Protein AF-A0A969T6F3-F1 (afdb_monomer_lite)

Foldseek 3Di:
DDDDDDPDDDDDDPPDPPVVVVCVVCVVVVVVVVVVVVVVVVVVVVVCVCPDPVNVVVVVVVVVVVVVVVVVVVVVVVVVVVVVVVVVVVVVVVVVVVVVVVVVCVVCVVVVVVVVVVVVVVVVVVVPDPVVVVVVVVVVVVVVVVVVVVCLVVLHDDNNCVVPPPVVVVVVVVVVVVVVVVVVCCVVPVVVPDDDPPPDDDDPDPPDDPPPVVVVVVVVVVVVVVVVVVVVVVVVVVVPPD

Sequence (242 aa):
MDFHESGDTLYSAVEGTLVEQVNMEIAPLKRKAESLISSLDSAIVVVRSIFNEKTQENLRKTFASLYVTVANLKHATFSLDTMLTSEKKKLARIFSNVESITANLKDNNDKIATVLTNFASISDSIAKADIASTLRKADTALLQFNKILTSINEGEGTVAQLLNNDTLYQNLENASYHLARLMRDMHENPKRYVHFSVLDVGKTIYVADPEDKRVKRIKKKKEKLDAKDKEKTEEDKSDNGG

Secondary structure (DSSP, 8-state):
-PPPPTT-------PPPHHHHHHHHHHHHHHHHHHHHHHHHHHHHHHHHHHSHHHHHHHHHHHHHHHHHHHHHHHHHHHHHHHHHHHHHHHHHHHHHHHHHHHHHHHHHHHHHHHHHHHHHHHHHHHH--HHHHHHHHHHHHHHHHHHHHHHHTT-HHHHHHHH-HHHHHHHHHHHHHHHHHHHHHHH-HHHH----------------SHHHHHHHHHHHHHHHHHHHHHHHHHHHHSS--

Structure (mmCIF, N/CA/C/O backbone):
data_AF-A0A969T6F3-F1
#
_entry.id   AF-A0A969T6F3-F1
#
loop_
_atom_site.group_PDB
_atom_site.id
_atom_site.type_symbol
_atom_site.label_atom_id
_atom_site.label_alt_id
_atom_site.label_comp_id
_atom_site.label_asym_id
_atom_site.label_entity_id
_atom_site.label_seq_id
_atom_site.pdbx_PDB_ins_code
_atom_site.Cartn_x
_atom_site.Cartn_y
_atom_site.Cartn_z
_atom_site.occupancy
_atom_site.B_iso_or_equiv
_atom_site.auth_seq_id
_atom_site.auth_comp_id
_atom_site.auth_asym_id
_atom_site.auth_atom_id
_atom_site.pdbx_PDB_model_num
ATOM 1 N N . MET A 1 1 ? 12.889 -11.152 -114.930 1.00 45.56 1 MET A N 1
ATOM 2 C CA . MET A 1 1 ? 14.294 -10.941 -115.324 1.00 45.56 1 MET A CA 1
ATOM 3 C C . MET A 1 1 ? 14.211 -10.241 -116.652 1.00 45.56 1 MET A C 1
ATOM 5 O O . MET A 1 1 ? 13.955 -10.900 -117.651 1.00 45.56 1 MET A O 1
ATOM 9 N N . ASP A 1 2 ? 14.269 -8.917 -116.606 1.00 51.03 2 ASP A N 1
ATOM 10 C CA . ASP A 1 2 ? 14.152 -8.084 -117.796 1.00 51.03 2 ASP A CA 1
ATOM 11 C C . ASP A 1 2 ? 15.529 -8.025 -118.451 1.00 51.03 2 ASP A C 1
ATOM 13 O O . ASP A 1 2 ? 16.516 -7.659 -117.813 1.00 51.03 2 ASP A O 1
ATOM 17 N N . PHE A 1 3 ? 15.610 -8.495 -119.693 1.00 62.94 3 PHE A N 1
ATOM 18 C CA . PHE A 1 3 ? 16.813 -8.388 -120.505 1.00 62.94 3 PHE A CA 1
ATOM 19 C C . PHE A 1 3 ? 16.778 -7.034 -121.217 1.00 62.94 3 PHE A C 1
ATOM 21 O O . PHE A 1 3 ? 15.777 -6.697 -121.842 1.00 62.94 3 PHE A O 1
ATOM 28 N N . HIS A 1 4 ? 17.857 -6.267 -121.089 1.00 66.50 4 HIS A N 1
ATOM 29 C CA . HIS A 1 4 ? 17.990 -4.936 -121.681 1.00 66.50 4 HIS A CA 1
ATOM 30 C C . HIS A 1 4 ? 18.066 -4.997 -123.215 1.00 66.50 4 HIS A C 1
ATOM 32 O O . HIS A 1 4 ? 18.768 -5.851 -123.765 1.00 66.50 4 HIS A O 1
ATOM 38 N N . GLU A 1 5 ? 17.372 -4.086 -123.903 1.00 68.44 5 GLU A N 1
ATOM 39 C CA . GLU A 1 5 ? 17.409 -3.964 -125.367 1.00 68.44 5 GLU A CA 1
ATOM 40 C C . GLU A 1 5 ? 18.484 -2.968 -125.841 1.00 68.44 5 GLU A C 1
ATOM 42 O O . GLU A 1 5 ? 18.998 -2.136 -125.090 1.00 68.44 5 GLU A O 1
ATOM 47 N N . SER A 1 6 ? 18.872 -3.077 -127.116 1.00 58.25 6 SER A N 1
ATOM 48 C CA . SER A 1 6 ? 19.943 -2.267 -127.707 1.00 58.25 6 SER A CA 1
ATOM 49 C C . SER A 1 6 ? 19.547 -0.784 -127.748 1.00 58.25 6 SER A C 1
ATOM 51 O O . SER A 1 6 ? 18.688 -0.386 -128.530 1.00 58.25 6 SER A O 1
ATOM 53 N N . GLY A 1 7 ? 20.170 0.024 -126.886 1.00 71.38 7 GLY A N 1
ATOM 54 C CA . GLY A 1 7 ? 19.837 1.439 -126.670 1.00 71.38 7 GLY A CA 1
ATOM 55 C C . GLY A 1 7 ? 19.580 1.792 -125.201 1.00 71.38 7 GLY A C 1
ATOM 56 O O . GLY A 1 7 ? 19.591 2.974 -124.855 1.00 71.38 7 GLY A O 1
ATOM 57 N N . ASP A 1 8 ? 19.416 0.790 -124.332 1.00 76.12 8 ASP A N 1
ATOM 58 C CA . ASP A 1 8 ? 19.250 1.002 -122.895 1.00 76.12 8 ASP A CA 1
ATOM 59 C C . ASP A 1 8 ? 20.502 1.623 -122.261 1.00 76.12 8 ASP A C 1
ATOM 61 O O . ASP A 1 8 ? 21.635 1.167 -122.438 1.00 76.12 8 ASP A O 1
ATOM 65 N N . THR A 1 9 ? 20.288 2.677 -121.472 1.00 70.81 9 THR A N 1
ATOM 66 C CA . THR A 1 9 ? 21.348 3.303 -120.677 1.00 70.81 9 THR A CA 1
ATOM 67 C C . THR A 1 9 ? 21.528 2.516 -119.384 1.00 70.81 9 THR A C 1
ATOM 69 O O . THR A 1 9 ? 20.703 2.592 -118.475 1.00 70.81 9 THR A O 1
ATOM 72 N N . LEU A 1 10 ? 22.623 1.763 -119.291 1.00 65.75 10 LEU A N 1
ATOM 73 C CA . LEU A 1 10 ? 23.017 1.089 -118.058 1.00 65.75 10 LEU A CA 1
ATOM 74 C C . LEU A 1 10 ? 23.495 2.133 -117.038 1.00 65.75 10 LEU A C 1
ATOM 76 O O . LEU A 1 10 ? 24.520 2.786 -117.240 1.00 65.75 10 LEU A O 1
ATOM 80 N N . TYR A 1 11 ? 22.766 2.282 -115.930 1.00 56.31 11 TYR A N 1
ATOM 81 C CA . TYR A 1 11 ? 23.242 3.056 -114.785 1.00 56.31 11 TYR A CA 1
ATOM 82 C C . TYR A 1 11 ? 24.444 2.329 -114.174 1.00 56.31 11 TYR A C 1
ATOM 84 O O . TYR A 1 11 ? 24.295 1.237 -113.625 1.00 56.31 11 TYR A O 1
ATOM 92 N N . SER A 1 12 ? 25.644 2.908 -114.280 1.00 56.56 12 SER A N 1
ATOM 93 C CA . SER A 1 12 ? 26.810 2.331 -113.617 1.00 56.56 12 SER A CA 1
ATOM 94 C C . SER A 1 12 ? 26.652 2.478 -112.103 1.00 56.56 12 SER A C 1
ATOM 96 O O . SER A 1 12 ? 26.570 3.580 -111.560 1.00 56.56 12 SER A O 1
ATOM 98 N N . ALA A 1 13 ? 26.597 1.350 -111.399 1.00 62.00 13 ALA A N 1
ATOM 99 C CA . ALA A 1 13 ? 26.921 1.330 -109.985 1.00 62.00 13 ALA A CA 1
ATOM 100 C C . ALA A 1 13 ? 28.449 1.277 -109.900 1.00 62.00 13 ALA A C 1
ATOM 102 O O . ALA A 1 13 ? 29.061 0.282 -110.288 1.00 62.00 13 ALA A O 1
ATOM 103 N N . VAL A 1 14 ? 29.074 2.369 -109.462 1.00 60.34 14 VAL A N 1
ATOM 104 C CA . VAL A 1 14 ? 30.502 2.355 -109.136 1.00 60.34 14 VAL A CA 1
ATOM 105 C C . VAL A 1 14 ? 30.645 1.511 -107.874 1.00 60.34 14 VAL A C 1
ATOM 107 O O . VAL A 1 14 ? 30.298 1.954 -106.781 1.00 60.34 14 VAL A O 1
ATOM 110 N N . GLU A 1 15 ? 31.094 0.269 -108.030 1.00 61.03 15 GLU A N 1
ATOM 111 C CA . GLU A 1 15 ? 31.536 -0.542 -106.902 1.00 61.03 15 GLU A CA 1
ATOM 112 C C . GLU A 1 15 ? 32.712 0.200 -106.256 1.00 61.03 15 GLU A C 1
ATOM 114 O O . GLU A 1 15 ? 33.709 0.499 -106.920 1.00 61.03 15 GLU A O 1
ATOM 119 N N . GLY A 1 16 ? 32.540 0.616 -104.996 1.00 63.00 16 GLY A N 1
ATOM 120 C CA . GLY A 1 16 ? 33.552 1.392 -104.282 1.00 63.00 16 GLY A CA 1
ATOM 121 C C . GLY A 1 16 ? 34.902 0.684 -104.359 1.00 63.00 16 GLY A C 1
ATOM 122 O O . GLY A 1 16 ? 34.974 -0.538 -104.234 1.00 63.00 16 GLY A O 1
ATOM 123 N N . THR A 1 17 ? 35.974 1.442 -104.597 1.00 75.56 17 THR A N 1
ATOM 124 C CA . THR A 1 17 ? 37.321 0.863 -104.721 1.00 75.56 17 THR A CA 1
ATOM 125 C C . THR A 1 17 ? 37.663 0.015 -103.486 1.00 75.56 17 THR A C 1
ATOM 127 O O . THR A 1 17 ? 37.171 0.292 -102.393 1.00 75.56 17 THR A O 1
ATOM 130 N N . LEU A 1 18 ? 38.541 -0.990 -103.613 1.00 75.12 18 LEU A N 1
ATOM 131 C CA . LEU A 1 18 ? 38.966 -1.834 -102.478 1.00 75.12 18 LEU A CA 1
ATOM 132 C C . LEU A 1 18 ? 39.423 -0.992 -101.265 1.00 75.12 18 LEU A C 1
ATOM 134 O O . LEU A 1 18 ? 39.188 -1.352 -100.117 1.00 75.12 18 LEU A O 1
ATOM 138 N N . VAL A 1 19 ? 40.021 0.176 -101.525 1.00 77.62 19 VAL A N 1
ATOM 139 C CA . VAL A 1 19 ? 40.430 1.159 -100.510 1.00 77.62 19 VAL A CA 1
ATOM 140 C C . VAL A 1 19 ? 39.232 1.766 -99.772 1.00 77.62 19 VAL A C 1
ATOM 142 O O . VAL A 1 19 ? 39.297 1.977 -98.564 1.00 77.62 19 VAL A O 1
ATOM 145 N N . GLU A 1 20 ? 38.130 2.033 -100.466 1.00 77.75 20 GLU A N 1
ATOM 146 C CA . GLU A 1 20 ? 36.909 2.598 -99.892 1.00 77.75 20 GLU A CA 1
ATOM 147 C C . GLU A 1 20 ? 36.147 1.575 -99.045 1.00 77.75 20 GLU A C 1
ATOM 149 O O . GLU A 1 20 ? 35.719 1.905 -97.939 1.00 77.75 20 GLU A O 1
ATOM 154 N N . GLN A 1 21 ? 36.077 0.316 -99.489 1.00 76.06 21 GLN A N 1
ATOM 155 C CA . GLN A 1 21 ? 35.536 -0.789 -98.686 1.00 76.06 21 GLN A CA 1
ATOM 156 C C . GLN A 1 21 ? 36.365 -1.024 -97.417 1.00 76.06 21 GLN A C 1
ATOM 158 O O . GLN A 1 21 ? 35.816 -1.054 -96.316 1.00 76.06 21 GLN A O 1
ATOM 163 N N . VAL A 1 22 ? 37.694 -1.076 -97.543 1.00 79.50 22 VAL A N 1
ATOM 164 C CA . VAL A 1 22 ? 38.607 -1.192 -96.396 1.00 79.50 22 VAL A CA 1
ATOM 165 C C . VAL A 1 22 ? 38.456 -0.001 -95.445 1.00 79.50 22 VAL A C 1
ATOM 167 O O . VAL A 1 22 ? 38.423 -0.178 -94.230 1.00 79.50 22 VAL A O 1
ATOM 170 N N . ASN A 1 23 ? 38.298 1.222 -95.955 1.00 81.44 23 ASN A N 1
ATOM 171 C CA . ASN A 1 23 ? 38.070 2.394 -95.112 1.00 81.44 23 ASN A CA 1
ATOM 172 C C . ASN A 1 23 ? 36.701 2.349 -94.404 1.00 81.44 23 ASN A C 1
ATOM 174 O O . ASN A 1 23 ? 36.614 2.732 -93.238 1.00 81.44 23 ASN A O 1
ATOM 178 N N . MET A 1 24 ? 35.648 1.843 -95.057 1.00 82.88 24 MET A N 1
ATOM 179 C CA . MET A 1 24 ? 34.336 1.626 -94.432 1.00 82.88 24 MET A CA 1
ATOM 180 C C . MET A 1 24 ? 3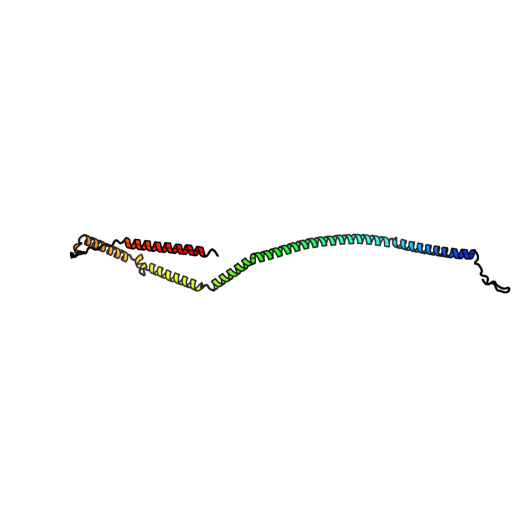4.380 0.573 -93.318 1.00 82.88 24 MET A C 1
ATOM 182 O O . MET A 1 24 ? 33.687 0.737 -92.315 1.00 82.88 24 MET A O 1
ATOM 186 N N . GLU A 1 25 ? 35.219 -0.458 -93.441 1.00 82.19 25 GLU A N 1
ATOM 187 C CA . GLU A 1 25 ? 35.419 -1.478 -92.402 1.00 82.19 25 GLU A CA 1
ATOM 188 C C . GLU A 1 25 ? 36.361 -1.024 -91.272 1.00 82.19 25 GLU A C 1
ATOM 190 O O . GLU A 1 25 ? 36.161 -1.381 -90.109 1.00 82.19 25 GLU A O 1
ATOM 195 N N . ILE A 1 26 ? 37.357 -0.182 -91.568 1.00 86.50 26 ILE A N 1
ATOM 196 C CA . ILE A 1 26 ? 38.313 0.339 -90.576 1.00 86.50 26 ILE A CA 1
ATOM 197 C C . ILE A 1 26 ? 37.746 1.537 -89.802 1.00 86.50 26 ILE A C 1
ATOM 199 O O . ILE A 1 26 ? 38.019 1.688 -88.608 1.00 86.50 26 ILE A O 1
ATOM 203 N N . ALA A 1 27 ? 36.924 2.382 -90.427 1.00 87.50 27 ALA A N 1
ATOM 204 C CA . ALA A 1 27 ? 36.273 3.518 -89.774 1.00 87.50 27 ALA A CA 1
ATOM 205 C C . ALA A 1 27 ? 35.553 3.159 -88.453 1.00 87.50 27 ALA A C 1
ATOM 207 O O . ALA A 1 27 ? 35.762 3.870 -87.462 1.00 87.50 27 ALA A O 1
ATOM 208 N N . PRO A 1 28 ? 34.746 2.080 -88.356 1.00 90.56 28 PRO A N 1
ATOM 209 C CA . PRO A 1 28 ? 34.132 1.688 -87.091 1.00 90.56 28 PRO A CA 1
ATOM 210 C C . PRO A 1 28 ? 35.157 1.215 -86.050 1.00 90.56 28 PRO A C 1
ATOM 212 O O . PRO A 1 28 ? 34.950 1.460 -84.861 1.00 90.56 28 PRO A O 1
ATOM 215 N N . LEU A 1 29 ? 36.273 0.599 -86.455 1.00 88.88 29 LEU A N 1
ATOM 216 C CA . LEU A 1 29 ? 37.356 0.218 -85.538 1.00 88.88 29 LEU A CA 1
ATOM 217 C C . LEU A 1 29 ? 38.072 1.448 -84.973 1.00 88.88 29 LEU A C 1
ATOM 219 O O . LEU A 1 29 ? 38.302 1.516 -83.767 1.00 88.88 29 LEU A O 1
ATOM 223 N N . LYS A 1 30 ? 38.343 2.455 -85.811 1.00 89.12 30 LYS A N 1
ATOM 224 C CA . LYS A 1 30 ? 38.917 3.738 -85.382 1.00 89.12 30 LYS A CA 1
ATOM 225 C C . LYS A 1 30 ? 38.019 4.439 -84.362 1.00 89.12 30 LYS A C 1
ATOM 227 O O . LYS A 1 30 ? 38.491 4.811 -83.293 1.00 89.12 30 LYS A O 1
ATOM 232 N N . ARG A 1 31 ? 36.715 4.538 -84.642 1.00 92.25 31 ARG A N 1
ATOM 233 C CA . ARG A 1 31 ? 35.740 5.130 -83.706 1.00 92.25 31 ARG A CA 1
ATOM 234 C C . ARG A 1 31 ? 35.669 4.364 -82.384 1.00 92.25 31 ARG A C 1
ATOM 236 O O . ARG A 1 31 ? 35.610 4.976 -81.322 1.00 92.25 31 ARG A O 1
ATOM 243 N N . LYS A 1 32 ? 35.700 3.026 -82.430 1.00 91.38 32 LYS A N 1
ATOM 244 C CA . LYS A 1 32 ? 35.763 2.185 -81.223 1.00 91.38 32 LYS A CA 1
ATOM 245 C C . LYS A 1 32 ? 37.046 2.446 -80.430 1.00 91.38 32 LYS A C 1
ATOM 247 O O . LYS A 1 32 ? 36.966 2.584 -79.217 1.00 91.38 32 LYS A O 1
ATOM 252 N N . ALA A 1 33 ? 38.197 2.568 -81.088 1.00 91.81 33 ALA A N 1
ATOM 253 C CA . ALA A 1 33 ? 39.465 2.874 -80.427 1.00 91.81 33 ALA A CA 1
ATOM 254 C C . ALA A 1 33 ? 39.463 4.267 -79.768 1.00 91.81 33 ALA A C 1
ATOM 256 O O . ALA A 1 33 ? 39.845 4.393 -78.607 1.00 91.81 33 ALA A O 1
ATOM 257 N N . GLU A 1 34 ? 38.964 5.295 -80.459 1.00 92.06 34 GLU A N 1
ATOM 258 C CA . GLU A 1 34 ? 38.809 6.653 -79.912 1.00 92.06 34 GLU A CA 1
ATOM 259 C C . GLU A 1 34 ? 37.871 6.667 -78.693 1.00 92.06 34 GLU A C 1
ATOM 261 O O . GLU A 1 34 ? 38.185 7.259 -77.658 1.00 92.06 34 GLU A O 1
ATOM 266 N N . SER A 1 35 ? 36.754 5.939 -78.773 1.00 93.56 35 SER A N 1
ATOM 267 C CA . SER A 1 35 ? 35.807 5.786 -77.665 1.00 93.56 35 SER A CA 1
ATOM 268 C C . SER A 1 35 ? 36.412 5.045 -76.464 1.00 93.56 35 SER A C 1
ATOM 270 O O . SER A 1 35 ? 36.179 5.444 -75.319 1.00 93.56 35 SER A O 1
ATOM 272 N N . LEU A 1 36 ? 37.227 4.010 -76.696 1.00 93.69 36 LEU A N 1
ATOM 273 C CA . LEU A 1 36 ? 37.940 3.297 -75.633 1.00 93.69 36 LEU A CA 1
ATOM 274 C C . LEU A 1 36 ? 38.939 4.209 -74.919 1.00 93.69 36 LEU A C 1
ATOM 276 O O . LEU A 1 36 ? 38.968 4.228 -73.692 1.00 93.69 36 LEU A O 1
ATOM 280 N N . ILE A 1 37 ? 39.712 5.003 -75.660 1.00 93.31 37 ILE A N 1
ATOM 281 C CA . ILE A 1 37 ? 40.682 5.941 -75.078 1.00 93.31 37 ILE A CA 1
ATOM 282 C C . ILE A 1 37 ? 39.970 6.996 -74.227 1.00 93.31 37 ILE A C 1
ATOM 284 O O . ILE A 1 37 ? 40.384 7.253 -73.099 1.00 93.31 37 ILE A O 1
ATOM 288 N N . SER A 1 38 ? 38.861 7.551 -74.719 1.00 93.25 38 SER A N 1
ATOM 289 C CA . SER A 1 38 ? 38.048 8.503 -73.953 1.00 93.25 38 SER A CA 1
ATOM 290 C C . SER A 1 38 ? 37.465 7.883 -72.671 1.00 93.25 38 SER A C 1
ATOM 292 O O . SER A 1 38 ? 37.442 8.521 -71.614 1.00 93.25 38 SER A O 1
ATOM 294 N N . SER A 1 39 ? 37.055 6.612 -72.730 1.00 92.69 39 SER A N 1
ATOM 295 C CA . SER A 1 39 ? 36.560 5.866 -71.564 1.00 92.69 39 SER A CA 1
ATOM 296 C C . SER A 1 39 ? 37.668 5.596 -70.540 1.00 92.69 39 SER A C 1
ATOM 298 O O . SER A 1 39 ? 37.439 5.705 -69.335 1.00 92.69 39 SER A O 1
ATOM 300 N N . LEU A 1 40 ? 38.880 5.282 -71.008 1.00 92.19 40 LEU A N 1
ATOM 301 C CA . LEU A 1 40 ? 40.053 5.088 -70.156 1.00 92.19 40 LEU A CA 1
ATOM 302 C C . LEU A 1 40 ? 40.481 6.390 -69.475 1.00 92.19 40 LEU A C 1
ATOM 304 O O . LEU A 1 40 ? 40.773 6.369 -68.283 1.00 92.19 40 LEU A O 1
ATOM 308 N N . ASP A 1 41 ? 40.465 7.518 -70.186 1.00 92.44 41 ASP A N 1
ATOM 309 C CA . ASP A 1 41 ? 40.759 8.829 -69.598 1.00 92.44 41 ASP A CA 1
ATOM 310 C C . ASP A 1 41 ? 39.758 9.171 -68.484 1.00 92.44 41 ASP A C 1
ATOM 312 O O . ASP A 1 41 ? 40.146 9.482 -67.356 1.00 92.44 41 ASP A O 1
ATOM 316 N N . SER A 1 42 ? 38.466 8.957 -68.743 1.00 93.94 42 SER A N 1
ATOM 317 C CA . SER A 1 42 ? 37.409 9.130 -67.740 1.00 93.94 42 SER A CA 1
ATOM 318 C C . SER A 1 42 ? 37.622 8.234 -66.512 1.00 93.94 42 SER A C 1
ATOM 320 O O . SER A 1 42 ? 37.506 8.697 -65.375 1.00 93.94 42 SER A O 1
ATOM 322 N N . ALA A 1 43 ? 37.991 6.964 -66.714 1.00 92.38 43 ALA A N 1
ATOM 323 C CA . ALA A 1 43 ? 38.289 6.038 -65.622 1.00 92.38 43 ALA A CA 1
ATOM 324 C C . ALA A 1 43 ? 39.507 6.491 -64.798 1.00 92.38 43 ALA A C 1
ATOM 326 O O . ALA A 1 43 ? 39.470 6.455 -63.567 1.00 92.38 43 ALA A O 1
ATOM 327 N N . ILE A 1 44 ? 40.567 6.973 -65.451 1.00 92.44 44 ILE A N 1
ATOM 328 C CA . ILE A 1 44 ? 41.773 7.487 -64.788 1.00 92.44 44 ILE A CA 1
ATOM 329 C C . ILE A 1 44 ? 41.454 8.744 -63.972 1.00 92.44 44 ILE A C 1
ATOM 331 O O . ILE A 1 44 ? 41.944 8.877 -62.848 1.00 92.44 44 ILE A O 1
ATOM 335 N N . VAL A 1 45 ? 40.617 9.648 -64.489 1.00 92.06 45 VAL A N 1
ATOM 336 C CA . VAL A 1 45 ? 40.159 10.838 -63.757 1.00 92.06 45 VAL A CA 1
ATOM 337 C C . VAL A 1 45 ? 39.389 10.435 -62.499 1.00 92.06 45 VAL A C 1
ATOM 339 O O . VAL A 1 45 ? 39.730 10.905 -61.415 1.00 92.06 45 VAL A O 1
ATOM 342 N N . VAL A 1 46 ? 38.431 9.506 -62.598 1.00 89.88 46 VAL A N 1
ATOM 343 C CA . VAL A 1 46 ? 37.664 9.003 -61.441 1.00 89.88 46 VAL A CA 1
ATOM 344 C C . VAL A 1 46 ? 38.580 8.352 -60.401 1.00 89.88 46 VAL A C 1
ATOM 346 O O . VAL A 1 46 ? 38.463 8.641 -59.209 1.00 89.88 46 VAL A O 1
ATOM 349 N N . VAL A 1 47 ? 39.535 7.523 -60.833 1.00 91.31 47 VAL A N 1
ATOM 350 C CA . VAL A 1 47 ? 40.524 6.909 -59.936 1.00 91.31 47 VAL A CA 1
ATOM 351 C C . VAL A 1 47 ? 41.354 7.989 -59.237 1.00 91.31 47 VAL A C 1
ATOM 353 O O . VAL A 1 47 ? 41.460 7.973 -58.014 1.00 91.31 47 VAL A O 1
ATOM 356 N N . ARG A 1 48 ? 41.872 8.994 -59.950 1.00 89.94 48 ARG A N 1
ATOM 357 C CA . ARG A 1 48 ? 42.614 10.111 -59.333 1.00 89.94 48 ARG A CA 1
ATOM 358 C C . ARG A 1 48 ? 41.757 10.911 -58.351 1.00 89.94 48 ARG A C 1
ATOM 360 O O . ARG A 1 48 ? 42.254 11.318 -57.305 1.00 89.94 48 ARG A O 1
ATOM 367 N N . SER A 1 49 ? 40.472 11.104 -58.638 1.00 89.19 49 SER A N 1
ATOM 368 C CA . SER A 1 49 ? 39.536 11.768 -57.724 1.00 89.19 49 SER A CA 1
ATOM 369 C C . SER A 1 49 ? 39.297 10.976 -56.432 1.00 89.19 49 SER A C 1
ATOM 371 O O . SER A 1 49 ? 39.123 11.584 -55.377 1.00 89.19 49 SER A O 1
ATOM 373 N N . ILE A 1 50 ? 39.328 9.643 -56.475 1.00 88.88 50 ILE A N 1
ATOM 374 C CA . ILE A 1 50 ? 39.198 8.793 -55.279 1.00 88.88 50 ILE A CA 1
ATOM 375 C C . ILE A 1 50 ? 40.522 8.714 -54.505 1.00 88.88 50 ILE A C 1
ATOM 377 O O . ILE A 1 50 ? 40.525 8.761 -53.277 1.00 88.88 50 ILE A O 1
ATOM 381 N N . PHE A 1 51 ? 41.650 8.629 -55.213 1.00 90.19 51 PHE A N 1
ATOM 382 C CA . PHE A 1 51 ? 42.979 8.453 -54.623 1.00 90.19 51 PHE A CA 1
ATOM 383 C C . PHE A 1 51 ? 43.700 9.763 -54.279 1.00 90.19 51 PHE A C 1
ATOM 385 O O . PHE A 1 51 ? 44.848 9.718 -53.843 1.00 90.19 51 PHE A O 1
ATOM 392 N N . ASN A 1 52 ? 43.053 10.922 -54.430 1.00 93.19 52 ASN A N 1
ATOM 393 C CA . ASN A 1 52 ? 43.627 12.170 -53.939 1.00 93.19 52 ASN A CA 1
ATOM 394 C C . ASN A 1 52 ? 43.673 12.190 -52.399 1.00 93.19 52 ASN A C 1
ATOM 396 O O . ASN A 1 52 ? 42.834 11.586 -51.722 1.00 93.19 52 ASN A O 1
ATOM 400 N N . GLU A 1 53 ? 44.641 12.921 -51.849 1.00 94.12 53 GLU A N 1
ATOM 401 C CA . GLU A 1 53 ? 44.914 12.968 -50.407 1.00 94.12 53 GLU A CA 1
ATOM 402 C C . GLU A 1 53 ? 43.695 13.397 -49.584 1.00 94.12 53 GLU A C 1
ATOM 404 O O . GLU A 1 53 ? 43.387 12.785 -48.563 1.00 94.12 53 GLU A O 1
ATOM 409 N N . LYS A 1 54 ? 42.941 14.393 -50.063 1.00 94.38 54 LYS A N 1
ATOM 410 C CA . LYS A 1 54 ? 41.752 14.919 -49.380 1.00 94.38 54 LYS A CA 1
ATOM 411 C C . LYS A 1 54 ? 40.629 13.883 -49.296 1.00 94.38 54 LYS A C 1
ATOM 413 O O . LYS A 1 54 ? 39.991 13.751 -48.253 1.00 94.38 54 LYS A O 1
ATOM 418 N N . THR A 1 55 ? 40.368 13.144 -50.373 1.00 94.44 55 THR A N 1
ATOM 419 C CA . THR A 1 55 ? 39.352 12.083 -50.399 1.00 94.44 55 THR A CA 1
ATOM 420 C C . THR A 1 55 ? 39.752 10.942 -49.467 1.00 94.44 55 THR A C 1
ATOM 422 O O . THR A 1 55 ? 38.924 10.482 -48.679 1.00 94.44 55 THR A O 1
ATOM 425 N N . GLN A 1 56 ? 41.022 10.526 -49.491 1.00 93.44 56 GLN A N 1
ATOM 426 C CA . GLN A 1 56 ? 41.532 9.493 -48.587 1.00 93.44 56 GLN A CA 1
ATOM 427 C C . GLN A 1 56 ? 41.474 9.927 -47.117 1.00 93.44 56 GLN A C 1
ATOM 429 O O . GLN A 1 56 ? 41.057 9.147 -46.260 1.00 93.44 56 GLN A O 1
ATOM 434 N N . GLU A 1 57 ? 41.848 11.170 -46.809 1.00 95.50 57 GLU A N 1
ATOM 435 C CA . GLU A 1 57 ? 41.760 11.728 -45.459 1.00 95.50 57 GLU A CA 1
ATOM 436 C C . GLU A 1 57 ? 40.309 11.761 -44.965 1.00 95.50 57 GLU A C 1
ATOM 438 O O . GLU A 1 57 ? 40.025 11.305 -43.855 1.00 95.50 57 GLU A O 1
ATOM 443 N N . ASN A 1 58 ? 39.379 12.239 -45.796 1.00 95.50 58 ASN A N 1
ATOM 444 C CA . ASN A 1 58 ? 37.956 12.259 -45.468 1.00 95.50 58 ASN A CA 1
ATOM 445 C C . ASN A 1 58 ? 37.420 10.849 -45.208 1.00 95.50 58 ASN A C 1
ATOM 447 O O . ASN A 1 58 ? 36.762 10.643 -44.193 1.00 95.50 58 ASN A O 1
ATOM 451 N N . LEU A 1 59 ? 37.760 9.867 -46.051 1.00 95.00 59 LEU A N 1
ATOM 452 C CA . LEU A 1 59 ? 37.396 8.463 -45.835 1.00 95.00 59 LEU A CA 1
ATOM 453 C C . LEU A 1 59 ? 37.923 7.944 -44.492 1.00 95.00 59 LEU A C 1
ATOM 455 O O . LEU A 1 59 ? 37.166 7.358 -43.720 1.00 95.00 59 LEU A O 1
ATOM 459 N N . ARG A 1 60 ? 39.196 8.201 -44.165 1.00 95.25 60 ARG A N 1
ATOM 460 C CA . ARG A 1 60 ? 39.789 7.800 -42.876 1.00 95.25 60 ARG A CA 1
ATOM 461 C C . ARG A 1 60 ? 39.066 8.438 -41.692 1.00 95.25 60 ARG A C 1
ATOM 463 O O . ARG A 1 60 ? 38.770 7.739 -40.724 1.00 95.25 60 ARG A O 1
ATOM 470 N N . LYS A 1 61 ? 38.749 9.734 -41.772 1.00 96.69 61 LYS A N 1
ATOM 471 C CA . LYS A 1 61 ? 37.964 10.439 -40.747 1.00 96.69 61 LYS A CA 1
ATOM 472 C C . LYS A 1 61 ? 36.565 9.844 -40.616 1.00 96.69 61 LYS A C 1
ATOM 474 O O . LYS A 1 61 ? 36.144 9.574 -39.499 1.00 96.69 61 LYS A O 1
ATOM 479 N N . THR A 1 62 ? 35.883 9.560 -41.726 1.00 97.19 62 THR A N 1
ATOM 480 C CA . THR A 1 62 ? 34.569 8.906 -41.723 1.00 97.19 62 THR A CA 1
ATOM 481 C C . THR A 1 62 ? 34.626 7.548 -41.037 1.00 97.19 62 THR A C 1
ATOM 483 O O . THR A 1 62 ? 33.804 7.291 -40.166 1.00 97.19 62 THR A O 1
ATOM 486 N N . PHE A 1 63 ? 35.608 6.697 -41.347 1.00 96.88 63 PHE A N 1
ATOM 487 C CA . PHE A 1 63 ? 35.751 5.404 -40.671 1.00 96.88 63 PHE A CA 1
ATOM 488 C C . PHE A 1 63 ? 36.042 5.548 -39.174 1.00 96.88 63 PHE A C 1
ATOM 490 O O . PHE A 1 63 ? 35.460 4.820 -38.371 1.00 96.88 63 PHE A O 1
ATOM 497 N N . ALA A 1 64 ? 36.878 6.511 -38.779 1.00 97.75 64 ALA A N 1
ATOM 498 C CA . ALA A 1 64 ? 37.130 6.800 -37.370 1.00 97.75 64 ALA A CA 1
ATOM 49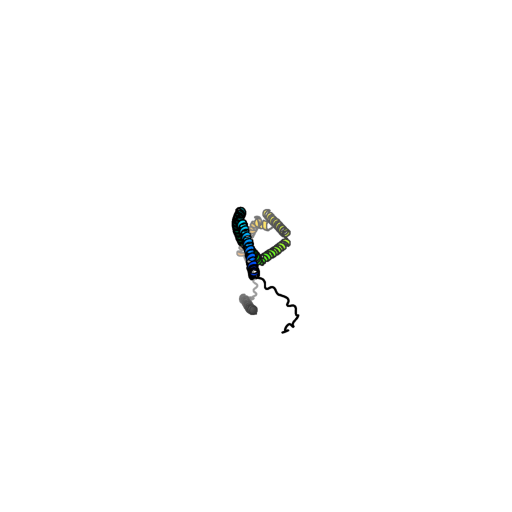9 C C . ALA A 1 64 ? 35.857 7.278 -36.649 1.00 97.75 64 ALA A C 1
ATOM 501 O O . ALA A 1 64 ? 35.534 6.783 -35.570 1.00 97.75 64 ALA A O 1
ATOM 502 N N . SER A 1 65 ? 35.089 8.184 -37.259 1.00 98.12 65 SER A N 1
ATOM 503 C CA . SER A 1 65 ? 33.804 8.637 -36.723 1.00 98.12 65 SER A CA 1
ATOM 504 C C . SER A 1 65 ? 32.787 7.500 -36.643 1.00 98.12 65 SER A C 1
ATOM 506 O O . SER A 1 65 ? 32.141 7.361 -35.612 1.00 98.12 65 SER A O 1
ATOM 508 N N . LEU A 1 66 ? 32.686 6.645 -37.668 1.00 98.00 66 LEU A N 1
ATOM 509 C CA . LEU A 1 66 ? 31.804 5.473 -37.663 1.00 98.00 66 LEU A CA 1
ATOM 510 C C . LEU A 1 66 ? 32.163 4.504 -36.535 1.00 98.00 66 LEU A C 1
ATOM 512 O O . LEU A 1 66 ? 31.267 4.021 -35.846 1.00 98.00 66 LEU A O 1
ATOM 516 N N . TYR A 1 67 ? 33.453 4.260 -36.300 1.00 97.62 67 TYR A N 1
ATOM 517 C CA . TYR A 1 67 ? 33.909 3.446 -35.175 1.00 97.62 67 TYR A CA 1
ATOM 518 C C . TYR A 1 67 ? 33.440 4.025 -33.832 1.00 97.62 67 TYR A C 1
ATOM 520 O O . TYR A 1 67 ? 32.867 3.305 -33.012 1.00 97.62 67 TYR A O 1
ATOM 528 N N . VAL A 1 68 ? 33.607 5.336 -33.629 1.00 98.12 68 VAL A N 1
ATOM 529 C CA . VAL A 1 68 ? 33.141 6.029 -32.417 1.00 98.12 68 VAL A CA 1
ATOM 530 C C . VAL A 1 68 ? 31.615 5.977 -32.294 1.00 98.12 68 VAL A C 1
ATOM 532 O O . VAL A 1 68 ? 31.100 5.697 -31.214 1.00 98.12 68 VAL A O 1
ATOM 535 N N . THR A 1 69 ? 30.872 6.185 -33.382 1.00 98.38 69 THR A N 1
ATOM 536 C CA . THR A 1 69 ? 29.405 6.090 -33.392 1.00 98.38 69 THR A CA 1
ATOM 537 C C . THR A 1 69 ? 28.936 4.695 -32.996 1.00 98.38 69 THR A C 1
ATOM 539 O O . THR A 1 69 ? 28.063 4.573 -32.140 1.00 98.38 69 THR A O 1
ATOM 542 N N . VAL A 1 70 ? 29.529 3.638 -33.556 1.00 98.06 70 VAL A N 1
ATOM 543 C CA . VAL A 1 70 ? 29.195 2.249 -33.205 1.00 98.06 70 VAL A CA 1
ATOM 544 C C . VAL A 1 70 ? 29.523 1.959 -31.738 1.00 98.06 70 VAL A C 1
ATOM 546 O O . VAL A 1 70 ? 28.717 1.337 -31.045 1.00 98.06 70 VAL A O 1
ATOM 549 N N . ALA A 1 71 ? 30.655 2.454 -31.229 1.00 98.25 71 ALA A N 1
ATOM 550 C CA . ALA A 1 71 ? 31.008 2.324 -29.816 1.00 98.25 71 ALA A CA 1
ATOM 551 C C . ALA A 1 71 ? 29.991 3.031 -28.899 1.00 98.25 71 ALA A C 1
ATOM 553 O O . ALA A 1 71 ? 29.520 2.439 -27.926 1.00 98.25 71 ALA A O 1
ATOM 554 N N . ASN A 1 72 ? 29.583 4.255 -29.241 1.00 98.50 72 ASN A N 1
ATOM 555 C CA . ASN A 1 72 ? 28.572 5.005 -28.495 1.00 98.50 72 ASN A CA 1
ATOM 556 C C . ASN A 1 72 ? 27.200 4.325 -28.542 1.00 98.50 72 ASN A C 1
ATOM 558 O O . ASN A 1 72 ? 26.534 4.235 -27.515 1.00 98.50 72 ASN A O 1
ATOM 562 N N . LEU A 1 73 ? 26.791 3.793 -29.699 1.00 98.38 73 LEU A N 1
ATOM 563 C CA . LEU A 1 73 ? 25.548 3.029 -29.834 1.00 98.38 73 LEU A CA 1
ATOM 564 C C . LEU A 1 73 ? 25.568 1.762 -28.974 1.00 98.38 73 LEU A C 1
ATOM 566 O O . LEU A 1 73 ? 24.570 1.450 -28.322 1.00 98.38 73 LEU A O 1
ATOM 570 N N . LYS A 1 74 ? 26.706 1.061 -28.909 1.00 98.06 74 LYS A N 1
ATOM 571 C CA . LYS A 1 74 ? 26.884 -0.094 -28.020 1.00 98.06 74 LYS A CA 1
ATOM 572 C C . LYS A 1 74 ? 26.730 0.306 -26.552 1.00 98.06 74 LYS A C 1
ATOM 574 O O . LYS A 1 74 ? 26.000 -0.361 -25.823 1.00 98.06 74 LYS A O 1
ATOM 579 N N . HIS A 1 75 ? 27.368 1.398 -26.128 1.00 98.31 75 HIS A N 1
ATOM 580 C CA . HIS A 1 75 ? 27.228 1.915 -24.765 1.00 98.31 75 HIS A CA 1
ATOM 581 C C . HIS A 1 75 ? 25.791 2.339 -24.448 1.00 98.31 75 HIS A C 1
ATOM 583 O O . HIS A 1 75 ? 25.259 1.924 -23.424 1.00 98.31 75 HIS A O 1
ATOM 589 N N . ALA A 1 76 ? 25.140 3.095 -25.333 1.00 98.00 76 ALA A N 1
ATOM 590 C CA . ALA A 1 76 ? 23.758 3.531 -25.153 1.00 98.00 76 ALA A CA 1
ATOM 591 C C . ALA A 1 76 ? 22.799 2.339 -25.029 1.00 98.00 76 ALA A C 1
ATOM 593 O O . ALA A 1 76 ? 21.966 2.307 -24.125 1.00 98.00 76 ALA A O 1
ATOM 594 N N . THR A 1 77 ? 22.963 1.327 -25.885 1.00 98.31 77 THR A N 1
ATOM 595 C CA . THR A 1 77 ? 22.147 0.104 -25.848 1.00 98.31 77 THR A CA 1
ATOM 596 C C . THR A 1 77 ? 22.380 -0.679 -24.556 1.00 98.31 77 THR A C 1
ATOM 598 O O . THR A 1 77 ? 21.424 -1.143 -23.944 1.00 98.31 77 THR A O 1
ATOM 601 N N . PHE A 1 78 ? 23.627 -0.774 -24.086 1.00 98.44 78 PHE A N 1
ATOM 602 C CA . PHE A 1 78 ? 23.952 -1.424 -22.814 1.00 98.44 78 PHE A CA 1
ATOM 603 C C . PHE A 1 78 ? 23.376 -0.677 -21.600 1.00 98.44 78 PHE A C 1
ATOM 605 O O . PHE A 1 78 ? 22.821 -1.291 -20.687 1.00 98.44 78 PHE A O 1
ATOM 612 N N . SER A 1 79 ? 23.473 0.654 -21.582 1.00 98.31 79 SER A N 1
ATOM 613 C CA . SER A 1 79 ? 22.871 1.485 -20.536 1.00 98.31 79 SER A CA 1
ATOM 614 C C . SER A 1 79 ? 21.349 1.362 -20.527 1.00 98.31 79 SER A C 1
ATOM 616 O O . SER A 1 79 ? 20.759 1.251 -19.453 1.00 98.31 79 SER A O 1
ATOM 618 N N . LEU A 1 80 ? 20.719 1.331 -21.705 1.00 98.12 80 LEU A N 1
ATOM 619 C CA . LEU A 1 80 ? 19.280 1.129 -21.850 1.00 98.12 80 LEU A CA 1
ATOM 620 C C . LEU A 1 80 ? 18.853 -0.258 -21.350 1.00 98.12 80 LEU A C 1
ATOM 622 O O . LEU A 1 80 ? 17.907 -0.346 -20.573 1.00 98.12 80 LEU A O 1
ATOM 626 N N . ASP A 1 81 ? 19.578 -1.319 -21.704 1.00 98.06 81 ASP A N 1
ATOM 627 C CA . ASP A 1 81 ? 19.327 -2.677 -21.200 1.00 98.06 81 ASP A CA 1
ATOM 628 C C . ASP A 1 81 ? 19.449 -2.761 -19.668 1.00 98.06 81 ASP A C 1
ATOM 630 O O . ASP A 1 81 ? 18.570 -3.290 -18.977 1.00 98.06 81 ASP A O 1
ATOM 634 N N . THR A 1 82 ? 20.493 -2.141 -19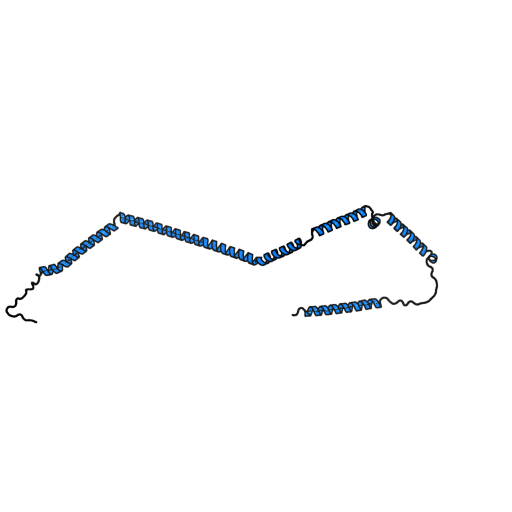.114 1.00 98.31 82 THR A N 1
ATOM 635 C CA . THR A 1 82 ? 20.711 -2.073 -17.663 1.00 98.31 82 THR A CA 1
ATOM 636 C C . THR A 1 82 ? 19.579 -1.314 -16.965 1.00 98.31 82 THR A C 1
ATOM 638 O O . THR A 1 82 ? 19.059 -1.772 -15.942 1.00 98.31 82 THR A O 1
ATOM 641 N N . MET A 1 83 ? 19.164 -0.169 -17.519 1.00 98.12 83 MET A N 1
ATOM 642 C CA . MET A 1 83 ? 18.054 0.629 -16.999 1.00 98.12 83 MET A CA 1
ATOM 643 C C . MET A 1 83 ? 16.746 -0.163 -17.041 1.00 98.12 83 MET A C 1
ATOM 645 O O . MET A 1 83 ? 16.088 -0.291 -16.010 1.00 98.12 83 MET A O 1
ATOM 649 N N . LEU A 1 84 ? 16.396 -0.756 -18.184 1.00 98.12 84 LEU A N 1
ATOM 650 C CA . LEU A 1 84 ? 15.182 -1.562 -18.339 1.00 98.12 84 LEU A CA 1
ATOM 651 C C . LEU A 1 84 ? 15.157 -2.745 -17.368 1.00 98.12 84 LEU A C 1
ATOM 653 O O . LEU A 1 84 ? 14.135 -3.009 -16.733 1.00 98.12 84 LEU A O 1
ATOM 657 N N . THR A 1 85 ? 16.290 -3.422 -17.184 1.00 98.19 85 THR A N 1
ATOM 658 C CA . THR A 1 85 ? 16.416 -4.525 -16.226 1.00 98.19 85 THR A CA 1
ATOM 659 C C . THR A 1 85 ? 16.225 -4.052 -14.782 1.00 98.19 85 THR A C 1
ATOM 661 O O . THR A 1 85 ? 15.551 -4.720 -13.990 1.00 98.19 85 THR A O 1
ATOM 664 N N . SER A 1 86 ? 16.790 -2.899 -14.419 1.00 98.12 86 SER A N 1
ATOM 665 C CA . SER A 1 86 ? 16.639 -2.303 -13.086 1.00 98.12 86 SER A CA 1
ATOM 666 C C . SER A 1 86 ? 15.196 -1.873 -12.811 1.00 98.12 86 SER A C 1
ATOM 668 O O . SER A 1 86 ? 14.631 -2.224 -11.770 1.00 98.12 86 SER A O 1
ATOM 670 N N . GLU A 1 87 ? 14.564 -1.186 -13.764 1.00 97.81 87 GLU A N 1
ATOM 671 C CA . GLU A 1 87 ? 13.178 -0.734 -13.646 1.00 97.81 87 GLU A CA 1
ATOM 672 C C . GLU A 1 87 ? 12.203 -1.914 -13.609 1.00 97.81 87 GLU A C 1
ATOM 674 O O . GLU A 1 87 ? 11.315 -1.939 -12.760 1.00 97.81 87 GLU A O 1
ATOM 679 N N . LYS A 1 88 ? 12.430 -2.976 -14.395 1.00 98.12 88 LYS A N 1
ATOM 680 C CA . LYS A 1 88 ? 11.652 -4.223 -14.296 1.00 98.12 88 LYS A CA 1
ATOM 681 C C . LYS A 1 88 ? 11.697 -4.819 -12.885 1.00 98.12 88 LYS A C 1
ATOM 683 O O . LYS A 1 88 ? 10.666 -5.237 -12.363 1.00 98.12 88 LYS A O 1
ATOM 688 N N . LYS A 1 89 ? 12.868 -4.833 -12.235 1.00 98.19 89 LYS A N 1
ATOM 689 C CA . LYS A 1 89 ? 13.007 -5.308 -10.844 1.00 98.19 89 LYS A CA 1
ATOM 690 C C . LYS A 1 89 ? 12.291 -4.396 -9.845 1.00 98.19 89 LYS A C 1
ATOM 692 O O . LYS A 1 89 ? 11.684 -4.901 -8.904 1.00 98.19 89 LYS A O 1
ATOM 697 N N . LYS A 1 90 ? 12.364 -3.070 -10.015 1.00 98.31 90 LYS A N 1
ATOM 698 C CA . LYS A 1 90 ? 11.631 -2.111 -9.168 1.00 98.31 90 LYS A CA 1
ATOM 699 C C . LYS A 1 90 ? 10.123 -2.298 -9.306 1.00 98.31 90 LYS A C 1
ATOM 701 O O . LYS A 1 90 ? 9.451 -2.428 -8.289 1.00 98.31 90 LYS A O 1
ATOM 706 N N . LEU A 1 91 ? 9.620 -2.392 -10.536 1.00 98.50 91 LEU A N 1
ATOM 707 C CA . LEU A 1 91 ? 8.208 -2.645 -10.822 1.00 98.50 91 LEU A CA 1
ATOM 708 C C . LEU A 1 91 ? 7.738 -3.967 -10.211 1.00 98.50 91 LEU A C 1
ATOM 710 O O . LEU A 1 91 ? 6.716 -3.984 -9.537 1.00 98.50 91 LEU A O 1
ATOM 714 N N . ALA A 1 92 ? 8.514 -5.046 -10.345 1.00 98.44 92 ALA A N 1
ATOM 715 C CA . ALA A 1 92 ? 8.184 -6.325 -9.716 1.00 98.44 92 ALA A CA 1
ATOM 716 C C . ALA A 1 92 ? 8.052 -6.213 -8.185 1.00 98.44 92 ALA A C 1
ATOM 718 O O . ALA A 1 92 ? 7.108 -6.747 -7.608 1.00 98.44 92 ALA A O 1
ATOM 719 N N . ARG A 1 93 ? 8.951 -5.469 -7.522 1.00 98.62 93 ARG A N 1
ATOM 720 C CA . ARG A 1 93 ? 8.839 -5.205 -6.076 1.00 98.62 93 ARG A CA 1
ATOM 721 C C . ARG A 1 93 ? 7.617 -4.360 -5.727 1.00 98.62 93 ARG A C 1
ATOM 723 O O . ARG A 1 93 ? 6.966 -4.645 -4.731 1.00 98.62 93 ARG A O 1
ATOM 730 N N . ILE A 1 94 ? 7.297 -3.343 -6.530 1.00 98.50 94 ILE A N 1
ATOM 731 C CA . ILE A 1 94 ? 6.094 -2.522 -6.331 1.00 98.50 94 ILE A CA 1
ATOM 732 C C . ILE A 1 94 ? 4.846 -3.402 -6.410 1.00 98.50 94 ILE A C 1
ATOM 734 O O . ILE A 1 94 ? 4.028 -3.355 -5.498 1.00 98.50 94 ILE A O 1
ATOM 738 N N . PHE A 1 95 ? 4.726 -4.241 -7.440 1.00 98.44 95 PHE A N 1
ATOM 739 C CA . PHE A 1 95 ? 3.579 -5.137 -7.582 1.00 98.44 95 PHE A CA 1
ATOM 740 C C . PHE A 1 95 ? 3.478 -6.140 -6.434 1.00 98.44 95 PHE A C 1
ATOM 742 O O . PHE A 1 95 ? 2.398 -6.294 -5.876 1.00 98.44 95 PHE A O 1
ATOM 749 N N . SER A 1 96 ? 4.594 -6.735 -6.009 1.00 98.62 96 SER A N 1
ATOM 750 C CA . SER A 1 96 ? 4.613 -7.635 -4.849 1.00 98.62 96 SER A CA 1
ATOM 751 C C . SER A 1 96 ? 4.199 -6.930 -3.548 1.00 98.62 96 SER A C 1
ATOM 753 O O . SER A 1 96 ? 3.442 -7.485 -2.755 1.00 98.62 96 SER A O 1
ATOM 755 N N . ASN A 1 97 ? 4.627 -5.681 -3.338 1.00 98.56 97 ASN A N 1
ATOM 756 C CA . ASN A 1 97 ? 4.204 -4.893 -2.179 1.00 98.56 97 ASN A CA 1
ATOM 757 C C . ASN A 1 97 ? 2.710 -4.550 -2.236 1.00 98.56 97 ASN A C 1
ATOM 759 O O . ASN A 1 97 ? 2.028 -4.641 -1.219 1.00 98.56 97 ASN A O 1
ATOM 763 N N . VAL A 1 98 ? 2.198 -4.164 -3.407 1.00 98.56 98 VAL A N 1
ATOM 764 C CA . VAL A 1 98 ? 0.769 -3.880 -3.606 1.00 98.56 98 VAL A CA 1
ATOM 765 C C . VAL A 1 98 ? -0.064 -5.134 -3.344 1.00 98.56 98 VAL A C 1
ATOM 767 O O . VAL A 1 98 ? -1.054 -5.060 -2.618 1.00 98.56 98 VAL A O 1
ATOM 770 N N . GLU A 1 99 ? 0.354 -6.288 -3.859 1.00 98.44 99 GLU A N 1
ATOM 771 C CA . GLU A 1 99 ? -0.279 -7.582 -3.589 1.00 98.44 99 GLU A CA 1
ATOM 772 C C . GLU A 1 99 ? -0.280 -7.906 -2.089 1.00 98.44 99 GLU A C 1
ATOM 774 O O . GLU A 1 99 ? -1.329 -8.194 -1.523 1.00 98.44 99 GLU A O 1
ATOM 779 N N . SER A 1 100 ? 0.857 -7.754 -1.405 1.00 98.69 100 SER A N 1
ATOM 780 C CA . SER A 1 100 ? 0.952 -7.981 0.042 1.00 98.69 100 SER A CA 1
ATOM 781 C C . SER A 1 100 ? 0.048 -7.045 0.856 1.00 98.69 100 SER A C 1
ATOM 783 O O . SER A 1 100 ? -0.642 -7.492 1.773 1.00 98.69 100 SER A O 1
ATOM 785 N N . ILE A 1 101 ? -0.001 -5.751 0.522 1.00 98.25 101 ILE A N 1
ATOM 786 C CA . ILE A 1 101 ? -0.869 -4.775 1.202 1.00 98.25 101 ILE A CA 1
ATOM 787 C C . ILE A 1 101 ? -2.339 -5.127 0.978 1.00 98.25 101 ILE A C 1
ATOM 789 O O . ILE A 1 101 ? -3.120 -5.155 1.926 1.00 98.25 101 ILE A O 1
ATOM 793 N N . THR A 1 102 ? -2.721 -5.406 -0.267 1.00 98.19 102 THR A N 1
ATOM 794 C CA . THR A 1 102 ? -4.109 -5.743 -0.614 1.00 98.19 102 THR A CA 1
ATOM 795 C C . THR A 1 102 ? -4.554 -7.067 0.003 1.00 98.19 102 THR A C 1
ATOM 797 O O . THR A 1 102 ? -5.675 -7.140 0.505 1.00 98.19 102 THR A O 1
ATOM 800 N N . ALA A 1 103 ? -3.674 -8.069 0.070 1.00 98.50 103 ALA A N 1
ATOM 801 C CA . ALA A 1 103 ? -3.913 -9.312 0.799 1.00 98.50 103 ALA A CA 1
ATOM 802 C C . ALA A 1 103 ? -4.085 -9.058 2.304 1.00 98.50 103 ALA A C 1
ATOM 804 O O . ALA A 1 103 ? -5.091 -9.461 2.875 1.00 98.50 103 ALA A O 1
ATOM 805 N N . ASN A 1 104 ? -3.187 -8.291 2.934 1.00 98.38 104 ASN A N 1
ATOM 806 C CA . ASN A 1 104 ? -3.313 -7.940 4.353 1.00 98.38 104 ASN A CA 1
ATOM 807 C C . ASN A 1 104 ? -4.619 -7.194 4.661 1.00 98.38 104 ASN A C 1
ATOM 809 O O . ASN A 1 104 ? -5.247 -7.457 5.685 1.00 98.38 104 ASN A O 1
ATOM 813 N N . LEU A 1 105 ? -5.046 -6.273 3.793 1.00 97.88 105 LEU A N 1
ATOM 814 C CA . LEU A 1 105 ? -6.328 -5.583 3.949 1.00 97.88 105 LEU A CA 1
ATOM 815 C C . LEU A 1 105 ? -7.504 -6.559 3.848 1.00 97.88 105 LEU A C 1
ATOM 817 O O . LEU A 1 105 ? -8.405 -6.509 4.683 1.00 97.88 105 LEU A O 1
ATOM 821 N N . LYS A 1 106 ? -7.475 -7.473 2.872 1.00 97.75 106 LYS A N 1
ATOM 822 C CA . LYS A 1 106 ? -8.494 -8.515 2.708 1.00 97.75 106 LYS A CA 1
ATOM 823 C C . LYS A 1 106 ? -8.566 -9.425 3.937 1.00 97.75 106 LYS A C 1
ATOM 825 O O . LYS A 1 106 ? -9.651 -9.614 4.479 1.00 97.75 106 LYS A O 1
ATOM 830 N N . ASP A 1 107 ? -7.426 -9.922 4.405 1.00 98.06 107 ASP A N 1
ATOM 831 C CA . ASP A 1 107 ? -7.326 -10.877 5.516 1.00 98.06 107 ASP A CA 1
ATOM 832 C C . ASP A 1 107 ? -7.734 -10.272 6.868 1.00 98.06 107 ASP A C 1
ATOM 834 O O . ASP A 1 107 ? -8.097 -10.990 7.801 1.00 98.06 107 ASP A O 1
ATOM 838 N N . ASN A 1 108 ? -7.680 -8.943 7.000 1.00 98.06 108 ASN A N 1
ATOM 839 C CA . ASN A 1 108 ? -8.048 -8.243 8.231 1.00 98.06 108 ASN A CA 1
ATOM 840 C C . ASN A 1 108 ? -9.399 -7.522 8.153 1.00 98.06 108 ASN A C 1
ATOM 842 O O . ASN A 1 108 ? -9.812 -6.935 9.153 1.00 98.06 108 ASN A O 1
ATOM 846 N N . ASN A 1 109 ? -10.114 -7.592 7.027 1.00 98.00 109 ASN A N 1
ATOM 847 C CA . ASN A 1 109 ? -11.379 -6.883 6.839 1.00 98.00 109 ASN A CA 1
ATOM 848 C C . ASN A 1 109 ? -12.422 -7.250 7.913 1.00 98.00 109 ASN A C 1
ATOM 850 O O . ASN A 1 109 ? -13.010 -6.364 8.530 1.00 98.00 109 ASN A O 1
ATOM 854 N N . ASP A 1 110 ? -12.571 -8.540 8.221 1.00 97.81 110 ASP A N 1
ATOM 855 C CA . ASP A 1 110 ? -13.534 -9.017 9.225 1.00 97.81 110 ASP A CA 1
ATOM 856 C C . ASP A 1 110 ? -13.151 -8.588 10.649 1.00 97.81 110 ASP A C 1
ATOM 858 O O . ASP A 1 110 ? -14.009 -8.233 11.462 1.00 97.81 110 ASP A O 1
ATOM 862 N N . LYS A 1 111 ? -11.847 -8.549 10.955 1.00 98.06 111 LYS A N 1
ATOM 863 C CA . LYS A 1 111 ? -11.343 -8.052 12.245 1.00 98.06 111 LYS A CA 1
ATOM 864 C C . LYS A 1 111 ? -11.602 -6.558 12.392 1.00 98.06 111 LYS A C 1
ATOM 866 O O . LYS A 1 111 ? -12.068 -6.128 13.444 1.00 98.06 111 LYS A O 1
ATOM 871 N N . ILE A 1 112 ? -11.337 -5.776 11.344 1.00 97.69 112 ILE A N 1
ATOM 872 C CA . ILE A 1 112 ? -11.616 -4.335 11.320 1.00 97.69 112 ILE A CA 1
ATOM 873 C C . ILE A 1 112 ? -13.118 -4.099 11.500 1.00 97.69 112 ILE A C 1
ATOM 875 O O . ILE A 1 112 ? -13.505 -3.316 12.365 1.00 97.69 112 ILE A O 1
ATOM 879 N N . ALA A 1 113 ? -13.968 -4.823 10.768 1.00 98.25 113 ALA A N 1
ATOM 880 C CA . ALA A 1 113 ? -15.420 -4.735 10.907 1.00 98.25 113 ALA A CA 1
ATOM 881 C C . ALA A 1 113 ? -15.889 -5.078 12.332 1.00 98.25 113 ALA A C 1
ATOM 883 O O . ALA A 1 113 ? -16.728 -4.376 12.900 1.00 98.25 113 ALA A O 1
ATOM 884 N N . THR A 1 114 ? -15.300 -6.106 12.946 1.00 98.38 114 THR A N 1
ATOM 885 C CA . THR A 1 114 ? -15.583 -6.497 14.334 1.00 98.38 114 THR A CA 1
ATOM 886 C C . THR A 1 114 ? -15.178 -5.402 15.320 1.00 98.38 114 THR A C 1
ATOM 888 O O . THR A 1 114 ? -15.962 -5.044 16.195 1.00 98.38 114 THR A O 1
ATOM 891 N N . VAL A 1 115 ? -13.983 -4.820 15.172 1.00 98.19 115 VAL A N 1
ATOM 892 C CA . VAL A 1 115 ? -13.515 -3.710 16.018 1.00 98.19 115 VAL A CA 1
ATOM 893 C C . VAL A 1 115 ? -14.437 -2.500 15.890 1.00 98.19 115 VAL A C 1
ATOM 895 O O . VAL A 1 115 ? -14.832 -1.937 16.908 1.00 98.19 115 VAL A O 1
ATOM 898 N N . LEU A 1 116 ? -14.825 -2.130 14.667 1.00 98.12 116 LEU A N 1
ATOM 899 C CA . LEU A 1 116 ? -15.747 -1.019 14.424 1.00 98.12 116 LEU A CA 1
ATOM 900 C C . LEU A 1 116 ? -17.122 -1.276 15.050 1.00 98.12 116 LEU A C 1
ATOM 902 O O . LEU A 1 116 ? -17.686 -0.385 15.681 1.00 98.12 116 LEU A O 1
ATOM 906 N N . THR A 1 117 ? -17.629 -2.505 14.942 1.00 98.50 117 THR A N 1
ATOM 907 C CA . THR A 1 117 ? -18.911 -2.907 15.540 1.00 98.50 117 THR A CA 1
ATOM 908 C C . THR A 1 117 ? -18.853 -2.872 17.068 1.00 98.50 117 THR A C 1
ATOM 910 O O . THR A 1 117 ? -19.738 -2.310 17.712 1.00 98.50 117 THR A O 1
ATOM 913 N N . ASN A 1 118 ? -17.793 -3.414 17.670 1.00 98.19 118 ASN A N 1
ATOM 914 C CA . ASN A 1 118 ? -17.600 -3.386 19.120 1.00 98.19 118 ASN A CA 1
ATOM 915 C C . ASN A 1 118 ? -17.455 -1.955 19.639 1.00 98.19 118 ASN A C 1
ATOM 917 O O . ASN A 1 118 ? -18.049 -1.606 20.658 1.00 98.19 118 ASN A O 1
ATOM 921 N N . PHE A 1 119 ? -16.699 -1.117 18.928 1.00 98.25 119 PHE A N 1
ATOM 922 C CA . PHE A 1 119 ? -16.537 0.286 19.279 1.00 98.25 119 PHE A CA 1
ATOM 923 C C . PHE A 1 119 ? -17.873 1.032 19.232 1.00 98.25 119 PHE A C 1
ATOM 925 O O . PHE A 1 119 ? -18.195 1.741 20.183 1.00 98.25 119 PHE A O 1
ATOM 932 N N . ALA A 1 120 ? -18.678 0.823 18.186 1.00 98.12 120 ALA A N 1
ATOM 933 C CA . ALA A 1 120 ? -20.015 1.403 18.090 1.00 98.12 120 ALA A CA 1
ATOM 934 C C . ALA A 1 120 ? -20.910 0.966 19.265 1.00 98.12 120 ALA A C 1
ATOM 936 O O . ALA A 1 120 ? -21.519 1.814 19.913 1.00 98.12 120 ALA A O 1
ATOM 937 N N . SER A 1 121 ? -20.924 -0.328 19.602 1.00 97.81 121 SER A N 1
ATOM 938 C CA . SER A 1 121 ? -21.711 -0.872 20.721 1.00 97.81 121 SER A CA 1
ATOM 939 C C . SER A 1 121 ? -21.280 -0.328 22.086 1.00 97.81 121 SER A C 1
ATOM 941 O O . SER A 1 121 ? -22.123 0.013 22.917 1.00 97.81 121 SER A O 1
ATOM 943 N N . ILE A 1 122 ? -19.971 -0.222 22.336 1.00 96.44 122 ILE A N 1
ATOM 944 C CA . ILE A 1 122 ? -19.434 0.358 23.576 1.00 96.44 122 ILE A CA 1
ATOM 945 C C . ILE A 1 122 ? -19.757 1.850 23.640 1.00 96.44 122 ILE A C 1
ATOM 947 O O . ILE A 1 122 ? -20.219 2.328 24.673 1.00 96.44 122 ILE A O 1
ATOM 951 N N . SER A 1 123 ? -19.542 2.579 22.543 1.00 97.06 123 SER A N 1
ATOM 952 C CA . SER A 1 123 ? -19.836 4.009 22.460 1.00 97.06 123 SER A CA 1
ATOM 953 C C . SER A 1 123 ? -21.315 4.292 22.736 1.00 97.06 123 SER A C 1
ATO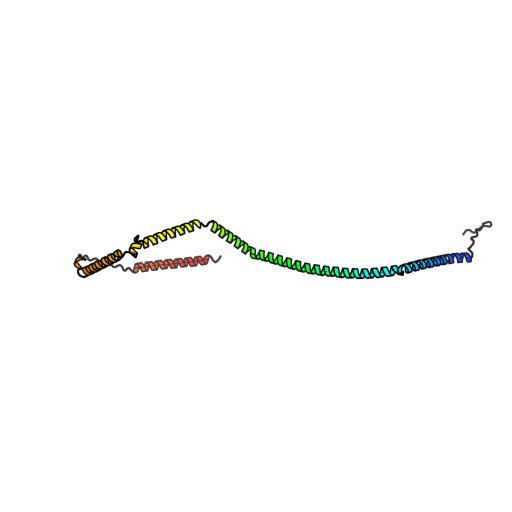M 955 O O . SER A 1 123 ? -21.616 5.172 23.541 1.00 97.06 123 SER A O 1
ATOM 957 N N . ASP A 1 124 ? -22.225 3.499 22.165 1.00 97.31 124 ASP A N 1
ATOM 958 C CA . ASP A 1 124 ? -23.666 3.583 22.421 1.00 97.31 124 ASP A CA 1
ATOM 959 C C . ASP A 1 124 ? -24.019 3.229 23.876 1.00 97.31 124 ASP A C 1
ATOM 961 O O . ASP A 1 124 ? -24.782 3.945 24.526 1.00 97.31 124 ASP A O 1
ATOM 965 N N . SER A 1 125 ? -23.405 2.180 24.434 1.00 96.62 125 SER A N 1
ATOM 966 C CA . SER A 1 125 ? -23.601 1.792 25.839 1.00 96.62 125 SER A CA 1
ATOM 967 C C . SER A 1 125 ? -23.163 2.893 26.807 1.00 96.62 125 SER A C 1
ATOM 969 O O . SER A 1 125 ? -23.873 3.182 27.767 1.00 96.62 125 SER A O 1
ATOM 971 N N . ILE A 1 126 ? -22.022 3.541 26.547 1.00 94.31 126 ILE A N 1
ATOM 972 C CA . ILE A 1 126 ? -21.523 4.669 27.345 1.00 94.31 126 ILE A CA 1
ATO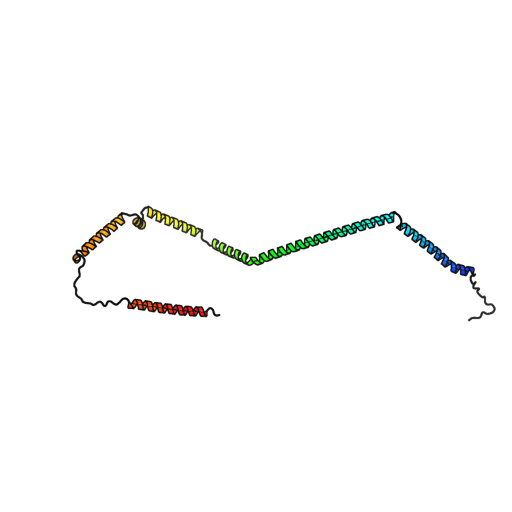M 973 C C . ILE A 1 126 ? -22.441 5.883 27.192 1.00 94.31 126 ILE A C 1
ATOM 975 O O . ILE A 1 126 ? -22.771 6.514 28.191 1.00 94.31 126 ILE A O 1
ATOM 979 N N . ALA A 1 127 ? -22.891 6.195 25.974 1.00 94.56 127 ALA A N 1
ATOM 980 C CA . ALA A 1 127 ? -23.803 7.311 25.729 1.00 94.56 127 ALA A CA 1
ATOM 981 C C . ALA A 1 127 ? -25.151 7.141 26.454 1.00 94.56 127 ALA A C 1
ATOM 983 O O . ALA A 1 127 ? -25.745 8.122 26.896 1.00 94.56 127 ALA A O 1
ATOM 984 N N . LYS A 1 128 ? -25.621 5.897 26.602 1.00 95.19 128 LYS A N 1
ATOM 985 C CA . LYS A 1 128 ? -26.842 5.545 27.343 1.00 95.19 128 LYS A CA 1
ATOM 986 C C . LYS A 1 128 ? -26.627 5.403 28.850 1.00 95.19 128 LYS A C 1
ATOM 988 O O . LYS A 1 128 ? -27.605 5.346 29.596 1.00 95.19 128 LYS A O 1
ATOM 993 N N . ALA A 1 129 ? -25.383 5.309 29.314 1.00 95.00 129 ALA A N 1
ATOM 994 C CA . ALA A 1 129 ? -25.090 5.092 30.719 1.00 95.00 129 ALA A CA 1
ATOM 995 C C . ALA A 1 129 ? -25.352 6.363 31.537 1.00 95.00 129 ALA A C 1
ATOM 997 O O . ALA A 1 129 ? -24.725 7.402 31.338 1.00 95.00 129 ALA A O 1
ATOM 998 N N . ASP A 1 130 ? -26.225 6.263 32.541 1.00 94.31 130 ASP A N 1
ATOM 999 C CA . ASP A 1 130 ? -26.461 7.346 33.499 1.00 94.31 130 ASP A CA 1
ATOM 1000 C C . ASP A 1 130 ? -25.396 7.330 34.616 1.00 94.31 130 ASP A C 1
ATOM 1002 O O . ASP A 1 130 ? -25.660 7.071 35.799 1.00 94.31 130 ASP A O 1
ATOM 1006 N N . ILE A 1 131 ? -24.140 7.559 34.215 1.00 93.50 131 ILE A N 1
ATOM 1007 C CA . ILE A 1 131 ? -22.983 7.578 35.123 1.00 93.50 131 ILE A CA 1
ATOM 1008 C C . ILE A 1 131 ? -23.126 8.715 36.136 1.00 93.50 131 ILE A C 1
ATOM 1010 O O . ILE A 1 131 ? -22.825 8.531 37.314 1.00 93.50 131 ILE A O 1
ATOM 1014 N N . ALA A 1 132 ? -23.665 9.861 35.714 1.00 93.69 132 ALA A N 1
ATOM 1015 C CA . ALA A 1 132 ? -23.898 10.998 36.597 1.00 93.69 132 ALA A CA 1
ATOM 1016 C C . ALA A 1 132 ? -24.898 10.666 37.717 1.00 93.69 132 ALA A C 1
ATOM 1018 O O . ALA A 1 132 ? -24.667 11.011 38.875 1.00 93.69 132 ALA A O 1
ATOM 1019 N N . SER A 1 133 ? -26.010 9.986 37.420 1.00 95.50 133 SER A N 1
ATOM 1020 C CA . SER A 1 133 ? -26.945 9.516 38.452 1.00 95.50 133 SER A CA 1
ATOM 1021 C C . SER A 1 133 ? -26.340 8.435 39.332 1.00 95.50 133 SER A C 1
ATOM 1023 O O . SER A 1 133 ? -26.504 8.489 40.548 1.00 95.50 133 SER A O 1
ATOM 1025 N N . THR A 1 134 ? -25.598 7.491 38.755 1.00 95.50 134 THR A N 1
ATOM 1026 C CA . THR A 1 134 ? -24.917 6.439 39.524 1.00 95.50 134 THR A CA 1
ATOM 1027 C C . THR A 1 134 ? -23.931 7.036 40.526 1.00 95.50 134 THR A C 1
ATOM 1029 O O . THR A 1 134 ? -23.964 6.677 41.701 1.00 95.50 134 THR A O 1
ATOM 1032 N N . LEU A 1 135 ? -23.124 8.011 40.101 1.00 96.44 135 LEU A N 1
ATOM 1033 C CA . LEU A 1 135 ? -22.174 8.702 40.968 1.00 96.44 135 LEU A CA 1
ATOM 1034 C C . LEU A 1 135 ? -22.887 9.512 42.060 1.00 96.44 135 LEU A C 1
ATOM 1036 O O . LEU A 1 135 ? -22.498 9.432 43.219 1.00 96.44 135 LEU A O 1
ATOM 1040 N N . ARG A 1 136 ? -23.982 10.213 41.729 1.00 97.19 136 ARG A N 1
ATOM 1041 C CA . ARG A 1 136 ? -24.809 10.920 42.727 1.00 97.19 136 ARG A CA 1
ATOM 1042 C C . ARG A 1 136 ? -25.445 9.973 43.745 1.00 97.19 136 ARG A C 1
ATOM 1044 O O . ARG A 1 136 ? -25.516 10.301 44.927 1.00 97.19 136 ARG A O 1
ATOM 1051 N N . LYS A 1 137 ? -25.917 8.801 43.310 1.00 97.19 137 LYS A N 1
ATOM 1052 C CA . LYS A 1 137 ? -26.459 7.766 44.205 1.00 97.19 137 LYS A CA 1
ATOM 1053 C C . LYS A 1 137 ? -25.372 7.196 45.112 1.00 97.19 137 LYS A C 1
ATOM 1055 O O . LYS A 1 137 ? -25.632 7.018 46.296 1.00 97.19 137 LYS A O 1
ATOM 1060 N N . ALA A 1 138 ? -24.175 6.951 44.578 1.00 97.25 138 ALA A N 1
ATOM 1061 C CA . ALA A 1 138 ? -23.029 6.505 45.364 1.00 97.25 138 ALA A CA 1
ATOM 1062 C C . ALA A 1 138 ? -22.629 7.550 46.417 1.00 97.25 138 ALA A C 1
ATOM 1064 O O . ALA A 1 138 ? -22.496 7.206 47.587 1.00 97.25 138 ALA A O 1
ATOM 1065 N N . ASP A 1 139 ? -22.534 8.824 46.030 1.00 97.25 139 ASP A N 1
ATOM 1066 C CA . ASP A 1 139 ? -22.271 9.937 46.949 1.00 97.25 139 ASP A CA 1
ATOM 1067 C C . ASP A 1 139 ? -23.338 10.023 48.051 1.00 97.25 139 ASP A C 1
ATOM 1069 O O . ASP A 1 139 ? -23.025 10.043 49.239 1.00 97.25 139 ASP A O 1
ATOM 1073 N N . THR A 1 140 ? -24.617 9.929 47.677 1.00 97.62 140 THR A N 1
ATOM 1074 C CA . THR A 1 140 ? -25.728 9.918 48.641 1.00 97.62 140 THR A CA 1
ATOM 1075 C C . THR A 1 140 ? -25.632 8.740 49.612 1.00 97.62 140 THR A C 1
ATOM 1077 O O . THR A 1 140 ? -25.832 8.919 50.813 1.00 97.62 140 THR A O 1
ATOM 1080 N N . ALA A 1 141 ? -25.317 7.540 49.119 1.00 97.56 141 ALA A N 1
ATOM 1081 C CA . ALA A 1 141 ? -25.157 6.355 49.955 1.00 97.56 141 ALA A CA 1
ATOM 1082 C C . ALA A 1 141 ? -23.983 6.510 50.934 1.00 97.56 141 ALA A C 1
ATOM 1084 O O . ALA A 1 141 ? -24.125 6.182 52.110 1.00 97.56 141 ALA A O 1
ATOM 1085 N N . LEU A 1 142 ? -22.856 7.071 50.482 1.00 97.75 142 LEU A N 1
ATOM 1086 C CA . LEU A 1 142 ? -21.705 7.372 51.336 1.00 97.75 142 LEU A CA 1
ATOM 1087 C C . LEU A 1 142 ? -22.050 8.418 52.403 1.00 97.75 142 LEU A C 1
ATOM 1089 O O . LEU A 1 142 ? -21.705 8.237 53.568 1.00 97.75 142 LEU A O 1
ATOM 1093 N N . LEU A 1 143 ? -22.789 9.472 52.048 1.00 97.44 143 LEU A N 1
ATOM 1094 C CA . LEU A 1 143 ? -23.257 10.477 53.005 1.00 97.44 143 LEU A CA 1
ATOM 1095 C C . LEU A 1 143 ? -24.203 9.880 54.054 1.00 97.44 143 LEU A C 1
ATOM 1097 O O . LEU A 1 143 ? -24.088 10.193 55.238 1.00 97.44 143 LEU A O 1
ATOM 1101 N N . GLN A 1 144 ? -25.134 9.015 53.647 1.00 96.25 144 GLN A N 1
ATOM 1102 C CA . GLN A 1 144 ? -26.035 8.318 54.570 1.00 96.25 144 GLN A CA 1
ATOM 1103 C C . GLN A 1 144 ? -25.279 7.355 55.485 1.00 96.25 144 GLN A C 1
ATOM 1105 O O . GLN A 1 144 ? -25.536 7.318 56.685 1.00 96.25 144 GLN A O 1
ATOM 1110 N N . PHE A 1 145 ? -24.322 6.612 54.936 1.00 96.12 145 PHE A N 1
ATOM 1111 C CA . PHE A 1 145 ? -23.481 5.712 55.710 1.00 96.12 145 PHE A CA 1
ATOM 1112 C C . PHE A 1 145 ? -22.643 6.470 56.744 1.00 96.12 145 PHE A C 1
ATOM 1114 O O . PHE A 1 145 ? -22.628 6.095 57.915 1.00 96.12 145 PHE A O 1
ATOM 1121 N N . ASN A 1 146 ? -22.032 7.588 56.348 1.00 96.12 146 ASN A N 1
ATOM 1122 C CA . ASN A 1 146 ? -21.302 8.453 57.270 1.00 96.12 146 ASN A CA 1
ATOM 1123 C C . ASN A 1 146 ? -22.204 8.970 58.396 1.00 96.12 146 ASN A C 1
ATOM 1125 O O . ASN A 1 146 ? -21.787 8.948 59.546 1.00 96.12 146 ASN A O 1
ATOM 1129 N N . LYS A 1 147 ? -23.455 9.352 58.102 1.00 93.94 147 LYS A N 1
ATOM 1130 C CA . LYS A 1 147 ? -24.421 9.740 59.145 1.00 93.94 147 LYS A CA 1
ATOM 1131 C C . LYS A 1 147 ? -24.687 8.618 60.147 1.00 93.94 147 LYS A C 1
ATOM 1133 O O . LYS A 1 147 ? -24.711 8.884 61.340 1.00 93.94 147 LYS A O 1
ATOM 1138 N N . ILE A 1 148 ? -24.846 7.376 59.684 1.00 90.88 148 ILE A N 1
ATOM 1139 C CA . ILE A 1 148 ? -25.028 6.219 60.576 1.00 90.88 148 ILE A CA 1
ATOM 1140 C C . ILE A 1 148 ? -23.802 6.040 61.478 1.00 90.88 148 ILE A C 1
ATOM 1142 O O . ILE A 1 148 ? -23.958 5.848 62.681 1.00 90.88 148 ILE A O 1
ATOM 1146 N N . LEU A 1 149 ? -22.591 6.128 60.920 1.00 91.25 149 LEU A N 1
ATOM 1147 C CA . LEU A 1 149 ? -21.358 6.031 61.705 1.00 91.25 149 LEU A CA 1
ATOM 1148 C C . LEU A 1 149 ? -21.236 7.157 62.734 1.00 91.25 149 LEU A C 1
ATOM 1150 O O . LEU A 1 149 ? -20.844 6.896 63.869 1.00 91.25 149 LEU A O 1
ATOM 1154 N N . THR A 1 150 ? -21.598 8.386 62.364 1.00 92.56 150 THR A N 1
ATOM 1155 C CA . THR A 1 150 ? -21.642 9.519 63.293 1.00 92.56 150 THR A CA 1
ATOM 1156 C C . THR A 1 150 ? -22.624 9.253 64.429 1.00 92.56 150 THR A C 1
ATOM 1158 O O . THR A 1 150 ? -22.208 9.306 65.580 1.00 92.56 150 THR A O 1
ATOM 1161 N N . SER A 1 151 ? -23.867 8.854 64.136 1.00 89.69 151 SER A N 1
ATOM 1162 C CA . SER A 1 151 ? -24.852 8.517 65.174 1.00 89.69 151 SER A CA 1
ATOM 1163 C C . SER A 1 151 ? -24.373 7.388 66.094 1.00 89.69 151 SER A C 1
ATOM 1165 O O . SER A 1 151 ? -24.569 7.461 67.302 1.00 89.69 151 SER A O 1
ATOM 1167 N N . ILE A 1 152 ? -23.682 6.369 65.565 1.00 89.44 152 ILE A N 1
ATOM 1168 C CA . ILE A 1 152 ? -23.083 5.308 66.393 1.00 89.44 152 ILE A CA 1
ATOM 1169 C C . ILE A 1 152 ? -22.010 5.870 67.333 1.00 89.44 152 ILE A C 1
ATOM 1171 O O . ILE A 1 152 ? -22.023 5.561 68.526 1.00 89.44 152 ILE A O 1
ATOM 1175 N N . ASN A 1 153 ? -21.101 6.696 66.812 1.00 86.88 153 ASN A N 1
ATOM 1176 C CA . ASN A 1 153 ? -20.029 7.308 67.598 1.00 86.88 153 ASN A CA 1
ATOM 1177 C C . ASN A 1 153 ? -20.560 8.283 68.659 1.00 86.88 153 ASN A C 1
ATOM 1179 O O . ASN A 1 153 ? -19.982 8.384 69.736 1.00 86.88 153 ASN A O 1
ATOM 1183 N N . GLU A 1 154 ? -21.664 8.971 68.373 1.00 89.19 154 GLU A N 1
ATOM 1184 C CA . GLU A 1 154 ? -22.326 9.901 69.293 1.00 89.19 154 GLU A CA 1
ATOM 1185 C C . GLU A 1 154 ? -23.245 9.191 70.308 1.00 89.19 154 GLU A C 1
ATOM 1187 O O . GLU A 1 154 ? -23.775 9.831 71.214 1.00 89.19 154 GLU A O 1
ATOM 1192 N N . GLY A 1 155 ? -23.406 7.863 70.219 1.00 84.94 155 GLY A N 1
ATOM 1193 C CA . GLY A 1 155 ? -24.240 7.086 71.146 1.00 84.94 155 GLY A CA 1
ATOM 1194 C C . GLY A 1 155 ? -25.742 7.128 70.829 1.00 84.94 155 GLY A C 1
ATOM 1195 O O . GLY A 1 155 ? -26.562 6.705 71.648 1.00 84.94 155 GLY A O 1
ATOM 1196 N N . GLU A 1 156 ? -26.120 7.614 69.647 1.00 84.19 156 GLU A N 1
ATOM 1197 C CA . GLU A 1 156 ? -27.503 7.777 69.215 1.00 84.19 156 GLU A CA 1
ATOM 1198 C C . GLU A 1 156 ? -28.081 6.509 68.564 1.00 84.19 156 GLU A C 1
ATOM 1200 O O . GLU A 1 156 ? -27.491 5.878 67.684 1.00 84.19 156 GLU A O 1
ATOM 1205 N N . GLY A 1 157 ? -29.309 6.158 68.952 1.00 83.56 157 GLY A N 1
ATOM 1206 C CA . GLY A 1 157 ? -30.042 5.021 68.394 1.00 83.56 157 GLY A CA 1
ATOM 1207 C C . GLY A 1 157 ? -29.748 3.680 69.075 1.00 83.56 157 GLY A C 1
ATOM 1208 O O . GLY A 1 157 ? -28.849 3.536 69.899 1.00 83.56 157 GLY A O 1
ATOM 1209 N N . THR A 1 158 ? -30.548 2.666 68.745 1.00 84.25 158 THR A N 1
ATOM 1210 C CA . THR A 1 158 ? -30.535 1.366 69.441 1.00 84.25 158 THR A CA 1
ATOM 1211 C C . THR A 1 158 ? -29.256 0.568 69.214 1.00 84.25 158 THR A C 1
ATOM 1213 O O . THR A 1 158 ? -28.811 -0.124 70.122 1.00 84.25 158 THR A O 1
ATOM 1216 N N . VAL A 1 159 ? -28.642 0.672 68.031 1.00 84.75 159 VAL A N 1
ATOM 1217 C CA . VAL A 1 159 ? -27.354 0.021 67.734 1.00 84.75 159 VAL A CA 1
ATOM 1218 C C . VAL A 1 159 ? -26.235 0.648 68.560 1.00 84.75 159 VAL A C 1
ATOM 1220 O O . VAL A 1 159 ? -25.446 -0.074 69.159 1.00 84.75 159 VAL A O 1
ATOM 1223 N N . ALA A 1 160 ? -26.196 1.978 68.653 1.00 86.44 160 ALA A N 1
ATOM 1224 C CA . ALA A 1 160 ? -25.213 2.679 69.469 1.00 86.44 160 ALA A CA 1
ATOM 1225 C C . ALA A 1 160 ? -25.406 2.376 70.961 1.00 86.44 160 ALA A C 1
ATOM 1227 O O . ALA A 1 160 ? -24.447 2.055 71.656 1.00 86.44 160 ALA A O 1
ATOM 1228 N N . GLN A 1 161 ? -26.656 2.384 71.439 1.00 84.38 161 GLN A N 1
ATOM 1229 C CA . GLN A 1 161 ? -26.990 1.980 72.804 1.00 84.38 161 GLN A CA 1
ATOM 1230 C C . GLN A 1 161 ? -26.611 0.523 73.083 1.00 84.38 161 GLN A C 1
ATOM 1232 O O . GLN A 1 161 ? -26.092 0.229 74.150 1.00 84.38 161 GLN A O 1
ATOM 1237 N N . LEU A 1 162 ? -26.820 -0.398 72.143 1.00 83.75 162 LEU A N 1
ATOM 1238 C CA . LEU A 1 162 ? -26.395 -1.785 72.318 1.00 83.75 162 LEU A CA 1
ATOM 1239 C C . LEU A 1 162 ? -24.871 -1.893 72.445 1.00 83.75 162 LEU A C 1
ATOM 1241 O O . LEU A 1 162 ? -24.381 -2.630 73.293 1.00 83.75 162 LEU A O 1
ATOM 1245 N N . LEU A 1 163 ? -24.119 -1.177 71.612 1.00 82.69 163 LEU A N 1
ATOM 1246 C CA . LEU A 1 163 ? -22.659 -1.277 71.586 1.00 82.69 163 LEU A CA 1
ATOM 1247 C C . LEU A 1 163 ? -21.989 -0.558 72.764 1.00 82.69 163 LEU A C 1
ATOM 1249 O O . LEU A 1 163 ? -20.993 -1.057 73.276 1.00 82.69 163 LEU A O 1
ATOM 1253 N N . ASN A 1 164 ? -22.543 0.576 73.203 1.00 76.56 164 ASN A N 1
ATOM 1254 C CA . ASN A 1 164 ? -21.840 1.523 74.072 1.00 76.56 164 ASN A CA 1
ATOM 1255 C C . ASN A 1 164 ? -22.526 1.783 75.431 1.00 76.56 164 ASN A C 1
ATOM 1257 O O . ASN A 1 164 ? -22.029 2.604 76.196 1.00 76.56 164 ASN A O 1
ATOM 1261 N N . ASN A 1 165 ? -23.673 1.164 75.751 1.00 82.19 165 ASN A N 1
ATOM 1262 C CA . ASN A 1 165 ? -24.408 1.468 76.989 1.00 82.19 165 ASN A CA 1
ATOM 1263 C C . ASN A 1 165 ? -24.164 0.444 78.111 1.00 82.19 165 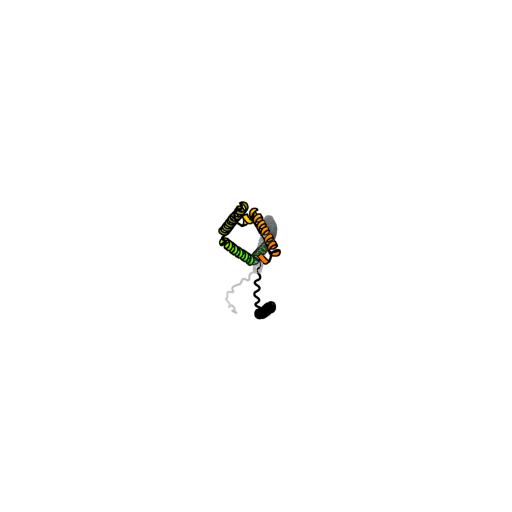ASN A C 1
ATOM 1265 O O . ASN A 1 165 ? -24.860 -0.569 78.206 1.00 82.19 165 ASN A O 1
ATOM 1269 N N . ASP A 1 166 ? -23.265 0.772 79.039 1.00 82.31 166 ASP A N 1
ATOM 1270 C CA . ASP A 1 166 ? -22.984 -0.031 80.241 1.00 82.31 166 ASP A CA 1
ATOM 1271 C C . ASP A 1 166 ? -24.230 -0.289 81.104 1.00 82.31 166 ASP A C 1
ATOM 1273 O O . ASP A 1 166 ? -24.381 -1.364 81.684 1.00 82.31 166 ASP A O 1
ATOM 1277 N N . THR A 1 167 ? -25.169 0.662 81.158 1.00 84.56 167 THR A N 1
ATOM 1278 C CA . THR A 1 167 ? -26.400 0.529 81.957 1.00 84.56 167 THR A CA 1
ATOM 1279 C C . THR A 1 167 ? -27.304 -0.575 81.406 1.00 84.56 167 THR A C 1
ATOM 1281 O O . THR A 1 167 ? -27.960 -1.276 82.174 1.00 84.56 167 THR A O 1
ATOM 1284 N N . LEU A 1 168 ? -27.337 -0.780 80.084 1.00 83.75 168 LEU A N 1
ATOM 1285 C CA . LEU A 1 168 ? -28.086 -1.882 79.472 1.00 83.75 168 LEU A CA 1
ATOM 1286 C C . LEU A 1 168 ? -27.517 -3.239 79.905 1.00 83.75 168 LEU A C 1
ATOM 1288 O O . LEU A 1 168 ? -28.281 -4.121 80.299 1.00 83.75 168 LEU A O 1
ATOM 1292 N N . TYR A 1 169 ? -26.190 -3.388 79.875 1.00 86.62 169 TYR A N 1
ATOM 1293 C CA . TYR A 1 169 ? -25.511 -4.610 80.309 1.00 86.62 169 TYR A CA 1
ATOM 1294 C C . TYR A 1 169 ? -25.710 -4.871 81.801 1.00 86.62 169 TYR A C 1
ATOM 1296 O O . TYR A 1 169 ? -26.070 -5.985 82.176 1.00 86.62 169 TYR A O 1
ATOM 1304 N N . GLN A 1 170 ? -25.594 -3.838 82.638 1.00 89.69 170 GLN A N 1
ATOM 1305 C CA . GLN A 1 170 ? -25.864 -3.931 84.075 1.00 89.69 170 GLN A CA 1
ATOM 1306 C C . GLN A 1 170 ? -27.317 -4.321 84.361 1.00 89.69 170 GLN A C 1
ATOM 1308 O O . GLN A 1 170 ? -27.584 -5.176 85.202 1.00 89.69 170 GLN A O 1
ATOM 1313 N N . ASN A 1 171 ? -28.283 -3.738 83.648 1.00 89.31 171 ASN A N 1
ATOM 1314 C CA . ASN A 1 171 ? -29.692 -4.096 83.801 1.00 89.31 171 ASN A CA 1
ATOM 1315 C C . ASN A 1 171 ? -29.967 -5.538 83.359 1.00 89.31 171 ASN A C 1
ATOM 1317 O O . ASN A 1 171 ? -30.742 -6.233 84.016 1.00 89.31 171 ASN A O 1
ATOM 1321 N N . LEU A 1 172 ? -29.330 -6.004 82.282 1.00 88.25 172 LEU A N 1
ATOM 1322 C CA . LEU A 1 172 ? -29.453 -7.384 81.816 1.00 88.25 172 LEU A CA 1
ATOM 1323 C C . LEU A 1 172 ? -28.808 -8.377 82.793 1.00 88.25 172 LEU A C 1
ATOM 1325 O O . LEU A 1 172 ? -29.382 -9.435 83.062 1.00 88.25 172 LEU A O 1
ATOM 1329 N N . GLU A 1 173 ? -27.653 -8.032 83.356 1.00 92.88 173 GLU A N 1
ATOM 1330 C CA . GLU A 1 173 ? -26.988 -8.805 84.405 1.00 92.88 173 GLU A CA 1
ATOM 1331 C C . GLU A 1 173 ? -27.863 -8.887 85.661 1.00 92.88 173 GLU A C 1
ATOM 1333 O O . GLU A 1 173 ? -28.133 -9.982 86.156 1.00 92.88 173 GLU A O 1
ATOM 1338 N N . ASN A 1 174 ? -28.409 -7.758 86.119 1.00 94.06 174 ASN A N 1
ATOM 1339 C CA . ASN A 1 174 ? -29.321 -7.700 87.261 1.00 94.06 174 ASN A CA 1
ATOM 1340 C C . ASN A 1 174 ? -30.605 -8.503 87.014 1.00 94.06 174 ASN A C 1
ATOM 1342 O O . ASN A 1 174 ? -31.041 -9.263 87.881 1.00 94.06 174 ASN A O 1
ATOM 1346 N N . ALA A 1 175 ? -31.204 -8.389 85.827 1.00 93.75 175 ALA A N 1
ATOM 1347 C CA . ALA A 1 175 ? -32.364 -9.187 85.445 1.00 93.75 175 ALA A CA 1
ATOM 1348 C C . ALA A 1 175 ? -32.034 -10.688 85.450 1.00 93.75 175 ALA A C 1
ATOM 1350 O O . ALA A 1 175 ? -32.805 -11.484 85.988 1.00 93.75 175 ALA A O 1
ATOM 1351 N N . SER A 1 176 ? -30.865 -11.070 84.926 1.00 94.12 176 SER A N 1
ATOM 1352 C CA . SER A 1 176 ? -30.375 -12.454 84.937 1.00 94.12 176 SER A CA 1
ATOM 1353 C C . SER A 1 176 ? -30.131 -12.958 86.362 1.00 94.12 176 SER A C 1
ATOM 1355 O O . SER A 1 176 ? -30.495 -14.088 86.691 1.00 94.12 176 SER A O 1
ATOM 1357 N N . TYR A 1 177 ? -29.595 -12.112 87.242 1.00 95.00 177 TYR A N 1
ATOM 1358 C CA . TYR A 1 177 ? -29.403 -12.406 88.659 1.00 95.00 177 TYR A CA 1
ATOM 1359 C C . TYR A 1 177 ? -30.737 -12.626 89.388 1.00 95.00 177 TYR A C 1
ATOM 1361 O O . TYR A 1 177 ? -30.905 -13.618 90.104 1.00 95.00 177 TYR A O 1
ATOM 1369 N N . HIS A 1 178 ? -31.720 -11.746 89.180 1.00 94.31 178 HIS A N 1
ATOM 1370 C CA . HIS A 1 178 ? -33.060 -11.900 89.748 1.00 94.31 178 HIS A CA 1
ATOM 1371 C C . HIS A 1 178 ? -33.778 -13.137 89.206 1.00 94.31 178 HIS A C 1
ATOM 1373 O O . HIS A 1 178 ? -34.391 -13.866 89.985 1.00 94.31 178 HIS A O 1
ATOM 1379 N N . LEU A 1 179 ? -33.652 -13.422 87.908 1.00 92.62 179 LEU A N 1
ATOM 1380 C CA . LEU A 1 179 ? -34.202 -14.627 87.297 1.00 92.62 179 LEU A CA 1
ATOM 1381 C C . LEU A 1 179 ? -33.566 -15.889 87.887 1.00 92.62 179 LEU A C 1
ATOM 1383 O O . LEU A 1 179 ? -34.283 -16.818 88.240 1.00 92.62 179 LEU A O 1
ATOM 1387 N N . ALA A 1 180 ? -32.244 -15.920 88.067 1.00 92.00 180 ALA A N 1
ATOM 1388 C CA . ALA A 1 180 ? -31.561 -17.048 88.696 1.00 92.00 180 ALA A CA 1
ATOM 1389 C C . ALA A 1 180 ? -32.046 -17.283 90.136 1.00 92.00 180 ALA A C 1
ATOM 1391 O O . ALA A 1 180 ? -32.243 -18.427 90.549 1.00 92.00 180 ALA A O 1
ATOM 1392 N N . ARG A 1 181 ? -32.289 -16.208 90.897 1.00 93.44 181 ARG A N 1
ATOM 1393 C CA . ARG A 1 181 ? -32.876 -16.299 92.242 1.00 93.44 181 ARG A CA 1
ATOM 1394 C C . ARG A 1 181 ? -34.313 -16.798 92.214 1.00 93.44 181 ARG A C 1
ATOM 1396 O O . ARG A 1 181 ? -34.645 -17.651 93.026 1.00 93.44 181 ARG A O 1
ATOM 1403 N N . LEU A 1 182 ? -35.134 -16.315 91.285 1.00 91.75 182 LEU A N 1
ATOM 1404 C CA . LEU A 1 182 ? -36.504 -16.789 91.105 1.00 91.75 182 LEU A CA 1
ATOM 1405 C C . LEU A 1 182 ? -36.532 -18.273 90.723 1.00 91.75 182 LEU A C 1
ATOM 1407 O O . LEU A 1 182 ? -37.302 -19.034 91.291 1.00 91.75 182 LEU A O 1
ATOM 1411 N N . MET A 1 183 ? -35.666 -18.702 89.804 1.00 90.31 183 MET A N 1
ATOM 1412 C CA . MET A 1 183 ? -35.541 -20.105 89.402 1.00 90.31 183 MET A CA 1
ATOM 1413 C C . MET A 1 183 ? -35.091 -20.991 90.567 1.00 90.31 183 MET A C 1
ATOM 1415 O O . MET A 1 183 ? -35.604 -22.097 90.725 1.00 90.31 183 MET A O 1
ATOM 1419 N N . ARG A 1 184 ? -34.170 -20.503 91.408 1.00 90.88 184 ARG A N 1
ATOM 1420 C CA . ARG A 1 184 ? -33.755 -21.194 92.634 1.00 90.88 184 ARG A CA 1
ATOM 1421 C C . ARG A 1 184 ? -34.898 -21.294 93.640 1.00 90.88 184 ARG A C 1
ATOM 1423 O O . ARG A 1 184 ? -35.168 -22.385 94.122 1.00 90.88 184 ARG A O 1
ATOM 1430 N N . ASP A 1 185 ? -35.600 -20.197 93.904 1.00 91.62 185 ASP A N 1
ATOM 1431 C CA . ASP A 1 185 ? -36.730 -20.190 94.837 1.00 91.62 185 ASP A CA 1
ATOM 1432 C C . ASP A 1 185 ? -37.898 -21.047 94.325 1.00 91.62 185 ASP A C 1
ATOM 1434 O O . ASP A 1 185 ? -38.531 -21.764 95.088 1.00 91.62 185 ASP A O 1
ATOM 1438 N N . MET A 1 186 ? -38.139 -21.077 93.014 1.00 88.38 186 MET A N 1
ATOM 1439 C CA . MET A 1 186 ? -39.108 -21.985 92.396 1.00 88.38 186 MET A CA 1
ATOM 1440 C C . MET A 1 186 ? -38.692 -23.458 92.530 1.00 88.38 186 MET A C 1
ATOM 1442 O O . MET A 1 186 ? -39.554 -24.316 92.717 1.00 88.38 186 MET A O 1
ATOM 1446 N N . HIS A 1 187 ? -37.392 -23.764 92.451 1.00 87.44 187 HIS A N 1
ATOM 1447 C CA . HIS A 1 187 ? -36.865 -25.111 92.677 1.00 87.44 187 HIS A CA 1
ATOM 1448 C C . HIS A 1 187 ? -36.961 -25.539 94.151 1.00 87.44 187 HIS A C 1
ATOM 1450 O O . HIS A 1 187 ? -37.351 -26.669 94.432 1.00 87.44 187 HIS A O 1
ATOM 1456 N N . GLU A 1 188 ? -36.641 -24.641 95.085 1.00 90.25 188 GLU A N 1
ATOM 1457 C CA . GLU A 1 188 ? -36.662 -24.895 96.532 1.00 90.25 188 GLU A CA 1
ATOM 1458 C C . GLU A 1 188 ? -38.089 -24.885 97.111 1.00 90.25 188 GLU A C 1
ATOM 1460 O O . GLU A 1 188 ? -38.406 -25.667 98.007 1.00 90.25 188 GLU A O 1
ATOM 1465 N N . ASN A 1 189 ? -38.983 -24.051 96.568 1.00 87.69 189 ASN A N 1
ATOM 1466 C CA . ASN A 1 189 ? -40.360 -23.854 97.031 1.00 87.69 189 ASN A CA 1
ATOM 1467 C C . ASN A 1 189 ? -41.410 -24.073 95.918 1.00 87.69 189 ASN A C 1
ATOM 1469 O O . ASN A 1 189 ? -42.273 -23.214 95.698 1.00 87.69 189 ASN A O 1
ATOM 1473 N N . PRO A 1 190 ? -41.444 -25.242 95.248 1.00 85.38 190 PRO A N 1
ATOM 1474 C CA . PRO A 1 190 ? -42.276 -25.451 94.060 1.00 85.38 190 PRO A CA 1
ATOM 1475 C C . PRO A 1 190 ? -43.778 -25.296 94.332 1.00 85.38 190 PRO A C 1
ATOM 1477 O O . PRO A 1 190 ? -44.516 -24.833 93.466 1.00 85.38 190 PRO A O 1
ATOM 1480 N N . LYS A 1 191 ? -44.241 -25.589 95.558 1.00 81.00 191 LYS A N 1
ATOM 1481 C CA . LYS A 1 191 ? -45.655 -25.456 95.961 1.00 81.00 191 LYS A CA 1
ATOM 1482 C C . LYS A 1 191 ? -46.187 -24.014 95.935 1.00 81.00 191 LYS A C 1
ATOM 1484 O O . LYS A 1 191 ? -47.402 -23.847 95.930 1.00 81.00 191 LYS A O 1
ATOM 1489 N N . ARG A 1 192 ? -45.315 -22.993 95.965 1.00 83.81 192 ARG A N 1
ATOM 1490 C CA . ARG A 1 192 ? -45.703 -21.568 95.890 1.00 83.81 192 ARG A CA 1
ATOM 1491 C C . ARG A 1 192 ? -45.921 -21.077 94.457 1.00 83.81 192 ARG A C 1
ATOM 1493 O O . ARG A 1 192 ? -46.608 -20.081 94.269 1.00 83.81 192 ARG A O 1
ATOM 1500 N N . TYR A 1 193 ? -45.325 -21.752 93.474 1.00 83.25 193 TYR A N 1
ATOM 1501 C CA . TYR A 1 193 ? -45.258 -21.282 92.085 1.00 83.25 193 TYR A CA 1
ATOM 1502 C C . TYR A 1 193 ? -45.919 -22.240 91.091 1.00 83.25 193 TYR A C 1
ATOM 1504 O O . TYR A 1 193 ? -46.347 -21.816 90.021 1.00 83.25 193 TYR A O 1
ATOM 1512 N N . VAL A 1 194 ? -46.037 -23.523 91.439 1.00 74.69 194 VAL A N 1
ATOM 1513 C CA . VAL A 1 194 ? -46.688 -24.544 90.618 1.00 74.69 194 VAL A CA 1
ATOM 1514 C C . VAL A 1 194 ? -47.753 -25.243 91.456 1.00 74.69 194 VAL A C 1
ATOM 1516 O O . VAL A 1 194 ? -47.463 -26.072 92.320 1.00 74.69 194 VAL A O 1
ATOM 1519 N N . HIS A 1 195 ? -49.013 -24.911 91.189 1.00 74.88 195 HIS A N 1
ATOM 1520 C CA . HIS A 1 195 ? -50.158 -25.614 91.753 1.00 74.88 195 HIS A CA 1
ATOM 1521 C C . HIS A 1 195 ? -50.615 -26.694 90.777 1.00 74.88 195 HIS A C 1
ATOM 1523 O O . HIS A 1 195 ? -51.241 -26.407 89.757 1.00 74.88 195 HIS A O 1
ATOM 1529 N N . PHE A 1 196 ? -50.327 -27.953 91.098 1.00 60.25 196 PHE A N 1
ATOM 1530 C CA . PHE A 1 196 ? -50.966 -29.074 90.424 1.00 60.25 196 PHE A CA 1
ATOM 1531 C C . PHE A 1 196 ? -52.377 -29.223 90.999 1.00 60.25 196 PHE A C 1
ATOM 1533 O O . PHE A 1 196 ? -52.550 -29.708 92.116 1.00 60.25 196 PHE A O 1
ATOM 1540 N N . SER A 1 197 ? -53.394 -28.777 90.256 1.00 57.34 197 SER A N 1
ATOM 1541 C CA . SER A 1 197 ? -54.761 -29.224 90.525 1.00 57.34 197 SER A CA 1
ATOM 1542 C C . SER A 1 197 ? -54.822 -30.714 90.221 1.00 57.34 197 SER A C 1
ATOM 1544 O O . SER A 1 197 ? -54.761 -31.116 89.060 1.00 57.34 197 SER A O 1
ATOM 1546 N N . VAL A 1 198 ? -54.918 -31.529 91.270 1.00 51.41 198 VAL A N 1
ATOM 1547 C CA . VAL A 1 198 ? -55.181 -32.967 91.171 1.00 51.41 198 VAL A CA 1
ATOM 1548 C C . VAL A 1 198 ? -56.663 -33.145 90.840 1.00 51.41 198 VAL A C 1
ATOM 1550 O O . VAL A 1 198 ? -57.476 -33.529 91.673 1.00 51.41 198 VAL A O 1
ATOM 1553 N N . LEU A 1 199 ? -57.024 -32.777 89.614 1.00 46.25 199 LEU A N 1
ATOM 1554 C CA . LEU A 1 199 ? -58.228 -33.254 88.960 1.00 46.25 199 LEU A CA 1
ATOM 1555 C C . LEU A 1 199 ? -57.801 -34.454 88.125 1.00 46.25 199 LEU A C 1
ATOM 1557 O O . LEU A 1 199 ? -57.298 -34.330 87.009 1.00 46.25 199 LEU A O 1
ATOM 1561 N N . ASP A 1 200 ? -57.958 -35.614 88.751 1.00 51.19 200 ASP A N 1
ATOM 1562 C CA . ASP A 1 200 ? -57.949 -36.916 88.111 1.00 51.19 200 ASP A CA 1
ATOM 1563 C C . ASP A 1 200 ? -59.090 -36.965 87.085 1.00 51.19 200 ASP A C 1
ATOM 1565 O O . ASP A 1 200 ? -60.260 -37.148 87.417 1.00 51.19 200 ASP A O 1
ATOM 1569 N N . VAL A 1 201 ? -58.752 -36.720 85.821 1.00 48.69 201 VAL A N 1
ATOM 1570 C CA . VAL A 1 201 ? -59.557 -37.160 84.685 1.00 48.69 201 VAL A CA 1
ATOM 1571 C C . VAL A 1 201 ? -58.603 -37.852 83.733 1.00 48.69 201 VAL A C 1
ATOM 1573 O O . VAL A 1 201 ? -58.018 -37.242 82.836 1.00 48.69 201 VAL A O 1
ATOM 1576 N N . GLY A 1 202 ? -58.441 -39.154 83.965 1.00 48.88 202 GLY A N 1
ATOM 1577 C CA . GLY A 1 202 ? -57.817 -40.082 83.042 1.00 48.88 202 GLY A CA 1
ATOM 1578 C C . GLY A 1 202 ? -58.323 -39.871 81.616 1.00 48.88 202 GLY A C 1
ATOM 1579 O O . GLY A 1 202 ? -59.430 -40.255 81.247 1.00 48.88 202 GLY A O 1
ATOM 1580 N N . LYS A 1 203 ? -57.471 -39.278 80.787 1.00 42.47 203 LYS A N 1
ATOM 1581 C CA . LYS A 1 203 ? -57.486 -39.470 79.345 1.00 42.47 203 LYS A CA 1
ATOM 1582 C C . LYS A 1 203 ? -56.078 -39.851 78.943 1.00 42.47 203 LYS A C 1
ATOM 1584 O O . LYS A 1 203 ? -55.172 -39.024 78.931 1.00 42.47 203 LYS A O 1
ATOM 1589 N N . THR A 1 204 ? -55.914 -41.126 78.617 1.00 41.66 204 THR A N 1
ATOM 1590 C CA . THR A 1 204 ? -54.790 -41.621 77.830 1.00 41.66 204 THR A CA 1
ATOM 1591 C C . THR A 1 204 ? -54.682 -40.768 76.570 1.00 41.66 204 THR A C 1
ATOM 1593 O O . THR A 1 204 ? -55.534 -40.843 75.681 1.00 41.66 204 THR A O 1
ATOM 1596 N N . ILE A 1 205 ? -53.655 -39.927 76.501 1.00 43.00 205 ILE A N 1
ATOM 1597 C CA . ILE A 1 205 ? -53.271 -39.277 75.257 1.00 43.00 205 ILE A CA 1
ATOM 1598 C C . ILE A 1 205 ? -52.528 -40.345 74.463 1.00 43.00 205 ILE A C 1
ATOM 1600 O O . ILE A 1 205 ? -51.436 -40.761 74.843 1.00 43.00 205 ILE A O 1
ATOM 1604 N N . TYR A 1 206 ? -53.135 -40.811 73.372 1.00 44.22 206 TYR A N 1
ATOM 1605 C CA . TYR A 1 206 ? -52.394 -41.520 72.339 1.00 44.22 206 TYR A CA 1
ATOM 1606 C C . TYR A 1 206 ? -51.310 -40.570 71.830 1.00 44.22 206 TYR A C 1
ATOM 1608 O O . TYR A 1 206 ? -51.597 -39.606 71.118 1.00 44.22 206 TYR A O 1
ATOM 1616 N N . VAL A 1 207 ? -50.063 -40.826 72.220 1.00 46.31 207 VAL A N 1
ATOM 1617 C CA . VAL A 1 207 ? -48.901 -40.225 71.574 1.00 46.31 207 VAL A CA 1
ATOM 1618 C C . VAL A 1 207 ? -48.862 -40.817 70.170 1.00 46.31 207 VAL A C 1
ATOM 1620 O O . VAL A 1 207 ? -48.452 -41.956 69.969 1.00 46.31 207 VAL A O 1
ATOM 1623 N N . ALA A 1 208 ? -49.380 -40.069 69.197 1.00 54.31 208 ALA A N 1
ATOM 1624 C CA . ALA A 1 208 ? -49.170 -40.389 67.799 1.00 54.31 208 ALA A CA 1
ATOM 1625 C C . ALA A 1 208 ? -47.670 -40.253 67.511 1.00 54.31 208 ALA A C 1
ATOM 1627 O O . ALA A 1 208 ? -47.122 -39.153 67.591 1.00 54.31 208 ALA A O 1
ATOM 1628 N N . ASP A 1 209 ? -47.037 -41.379 67.199 1.00 57.22 209 ASP A N 1
ATOM 1629 C CA . ASP A 1 209 ? -45.658 -41.476 66.733 1.00 57.22 209 ASP A CA 1
ATOM 1630 C C . ASP A 1 209 ? -45.395 -40.456 65.592 1.00 57.22 209 ASP A C 1
ATOM 1632 O O . ASP A 1 209 ? -46.049 -40.515 64.539 1.00 57.22 209 ASP A O 1
ATOM 1636 N N . PRO A 1 210 ? -44.492 -39.471 65.782 1.00 55.28 210 PRO A N 1
ATOM 1637 C CA . PRO A 1 210 ? -44.195 -38.448 64.781 1.00 55.28 210 PRO A CA 1
ATOM 1638 C C . PRO A 1 210 ? -43.448 -38.957 63.538 1.00 55.28 210 PRO A C 1
ATOM 1640 O O . PRO A 1 210 ? -43.299 -38.182 62.581 1.00 55.28 210 PRO A O 1
ATOM 1643 N N . GLU A 1 211 ? -42.961 -40.201 63.515 1.00 58.31 211 GLU A N 1
ATOM 1644 C CA . GLU A 1 211 ? -42.032 -40.651 62.473 1.00 58.31 211 GLU A CA 1
ATOM 1645 C C . GLU A 1 211 ? -42.715 -41.143 61.187 1.00 58.31 211 GLU A C 1
ATOM 1647 O O . GLU A 1 211 ? -42.223 -40.874 60.087 1.00 58.31 211 GLU A O 1
ATOM 1652 N N . ASP A 1 212 ? -43.910 -41.732 61.254 1.00 63.34 212 ASP A N 1
ATOM 1653 C CA . ASP A 1 212 ? -44.525 -42.366 60.074 1.00 63.34 212 ASP A CA 1
ATOM 1654 C C . ASP A 1 212 ? -45.003 -41.341 59.013 1.00 63.34 212 ASP A C 1
ATOM 1656 O O . ASP A 1 212 ? -44.870 -41.528 57.798 1.00 63.34 212 ASP A O 1
ATOM 1660 N N . LYS A 1 213 ? -45.489 -40.163 59.435 1.00 63.41 213 LYS A N 1
ATOM 1661 C CA . LYS A 1 213 ? -45.995 -39.143 58.490 1.00 63.41 213 LYS A CA 1
ATOM 1662 C C . LYS A 1 213 ? -44.883 -38.386 57.759 1.00 63.41 213 LYS A C 1
ATOM 1664 O O . LYS A 1 213 ? -45.077 -37.995 56.605 1.00 63.41 213 LYS A O 1
ATOM 1669 N N . ARG A 1 214 ? -43.724 -38.166 58.393 1.00 63.03 214 ARG A N 1
ATOM 1670 C CA . ARG A 1 214 ? -42.594 -37.450 57.768 1.00 63.03 214 ARG A CA 1
ATOM 1671 C C . ARG A 1 214 ? -41.881 -38.334 56.748 1.00 63.03 214 ARG A C 1
ATOM 1673 O O . ARG A 1 214 ? -41.622 -37.872 55.635 1.00 63.03 214 ARG A O 1
ATOM 1680 N N . VAL A 1 215 ? -41.668 -39.609 57.074 1.00 63.75 215 VAL A N 1
ATOM 1681 C CA . VAL A 1 215 ? -41.015 -40.582 56.183 1.00 63.75 215 VAL A CA 1
ATOM 1682 C C . VAL A 1 215 ? -41.863 -40.845 54.933 1.00 63.75 215 VAL A C 1
ATOM 1684 O O . VAL A 1 215 ? -41.341 -40.788 53.817 1.00 63.75 215 VAL A O 1
ATOM 1687 N N . LYS A 1 216 ? -43.191 -40.983 55.073 1.00 69.31 216 LYS A N 1
ATOM 1688 C CA . LYS A 1 216 ? -44.114 -41.094 53.925 1.00 69.31 216 LYS A CA 1
ATOM 1689 C C . LYS A 1 216 ? -44.071 -39.870 53.005 1.00 69.31 216 LYS A C 1
ATOM 1691 O O . LYS A 1 216 ? -44.134 -40.010 51.783 1.00 69.31 216 LYS A O 1
ATOM 1696 N N . ARG A 1 217 ? -43.920 -38.664 53.564 1.00 71.12 217 ARG A N 1
ATOM 1697 C CA . ARG A 1 217 ? -43.849 -37.419 52.779 1.00 71.12 217 ARG A CA 1
ATOM 1698 C C . ARG A 1 217 ? -42.518 -37.270 52.040 1.00 71.12 217 ARG A C 1
ATOM 1700 O O . ARG A 1 217 ? -42.516 -36.785 50.912 1.00 71.12 217 ARG A O 1
ATOM 1707 N N . ILE A 1 218 ? -41.413 -37.707 52.646 1.00 74.38 218 ILE A N 1
ATOM 1708 C CA . ILE A 1 218 ? -40.083 -37.703 52.020 1.00 74.38 218 ILE A CA 1
ATOM 1709 C C . ILE A 1 218 ? -40.022 -38.731 50.885 1.00 74.38 218 ILE A C 1
ATOM 1711 O O . ILE A 1 218 ? -39.589 -38.386 49.787 1.00 74.38 218 ILE A O 1
ATOM 1715 N N . LYS A 1 219 ? -40.546 -39.946 51.097 1.00 74.44 219 LYS A N 1
ATOM 1716 C CA . LYS A 1 219 ? -40.579 -40.996 50.067 1.00 74.44 219 LYS A CA 1
ATOM 1717 C C . LYS A 1 219 ? -41.401 -40.574 48.843 1.00 74.44 219 LYS A C 1
ATOM 1719 O O . LYS A 1 219 ? -40.901 -40.620 47.725 1.00 74.44 219 LYS A O 1
ATOM 1724 N N . LYS A 1 220 ? -42.590 -39.998 49.066 1.00 76.19 220 LYS A N 1
ATOM 1725 C CA . LYS A 1 220 ? -43.457 -39.480 47.992 1.00 76.19 220 LYS A CA 1
ATOM 1726 C C . LYS A 1 220 ? -42.863 -38.272 47.253 1.00 76.19 220 LYS A C 1
ATOM 1728 O O . LYS A 1 220 ? -43.193 -38.037 46.095 1.00 76.19 220 LYS A O 1
ATOM 1733 N N . LYS A 1 221 ? -42.011 -37.473 47.909 1.00 78.44 221 LYS A N 1
ATOM 1734 C CA . LYS A 1 221 ? -41.306 -36.350 47.265 1.00 78.44 221 LYS A CA 1
ATOM 1735 C C . LYS A 1 221 ? -40.125 -36.839 46.423 1.00 78.44 221 LYS A C 1
ATOM 1737 O O . LYS A 1 221 ? -39.898 -36.278 45.358 1.00 78.44 221 LYS A O 1
ATOM 1742 N N . LYS A 1 222 ? -39.427 -37.887 46.872 1.00 77.56 222 LYS A N 1
ATOM 1743 C CA . LYS A 1 222 ? -38.322 -38.518 46.141 1.00 77.56 222 LYS A CA 1
ATOM 1744 C C . LYS A 1 222 ? -38.811 -39.224 44.871 1.00 77.56 222 LYS A C 1
ATOM 1746 O O . LYS A 1 222 ? -38.314 -38.921 43.800 1.00 77.56 222 LYS A O 1
ATOM 1751 N N . GLU A 1 223 ? -39.894 -39.997 44.961 1.00 80.88 223 GLU A N 1
ATOM 1752 C CA . GLU A 1 223 ? -40.521 -40.649 43.794 1.00 80.88 223 GLU A CA 1
ATOM 1753 C C . GLU A 1 223 ? -40.978 -39.646 42.715 1.00 80.88 223 GLU A C 1
ATOM 1755 O O . GLU A 1 223 ? -40.895 -39.932 41.525 1.00 80.88 223 GLU A O 1
ATOM 1760 N N . LYS A 1 224 ? -41.420 -38.443 43.112 1.00 77.38 224 LYS A N 1
ATOM 1761 C CA . LYS A 1 224 ? -41.787 -37.371 42.170 1.00 77.38 224 LYS A CA 1
ATOM 1762 C C . LYS A 1 224 ? -40.591 -36.673 41.519 1.00 77.38 224 LYS A C 1
ATOM 1764 O O . LYS A 1 224 ? -40.741 -36.164 40.414 1.00 77.38 224 LYS A O 1
ATOM 1769 N N . LEU A 1 225 ? -39.451 -36.592 42.205 1.00 75.38 225 LEU A N 1
ATOM 1770 C CA . LEU A 1 225 ? -38.217 -36.034 41.642 1.00 75.38 225 LEU A CA 1
ATOM 1771 C C . LEU A 1 225 ? -37.608 -37.021 40.642 1.00 75.38 225 LEU A C 1
ATOM 1773 O O . LEU A 1 225 ? -37.351 -36.642 39.505 1.00 75.38 225 LEU A O 1
ATOM 1777 N N . ASP A 1 226 ? -37.537 -38.300 41.019 1.00 78.88 226 ASP A N 1
ATOM 1778 C CA . ASP A 1 226 ? -36.997 -39.365 40.168 1.00 78.88 226 ASP A CA 1
ATOM 1779 C C . ASP A 1 226 ? -37.831 -39.568 38.883 1.00 78.88 226 ASP A C 1
ATOM 1781 O O . ASP A 1 226 ? -37.287 -39.923 37.839 1.00 78.88 226 ASP A O 1
ATOM 1785 N N . ALA A 1 227 ? -39.148 -39.326 38.926 1.00 76.06 227 ALA A N 1
ATOM 1786 C CA . ALA A 1 227 ? -40.006 -39.344 37.735 1.00 76.06 227 ALA A CA 1
ATOM 1787 C C . ALA A 1 227 ? -39.754 -38.145 36.801 1.00 76.06 227 ALA A C 1
ATOM 1789 O O . ALA A 1 227 ? -39.736 -38.305 35.584 1.00 76.06 227 ALA A O 1
ATOM 1790 N N . LYS A 1 228 ? -39.508 -36.958 37.368 1.00 74.44 228 LYS A N 1
ATOM 1791 C CA . LYS A 1 228 ? -39.291 -35.721 36.606 1.00 74.44 228 LYS A CA 1
ATOM 1792 C C . LYS A 1 228 ? -37.924 -35.691 35.915 1.00 74.44 228 LYS A C 1
ATOM 1794 O O . LYS A 1 228 ? -37.798 -35.147 34.822 1.00 74.44 228 LYS A O 1
ATOM 1799 N N . ASP A 1 229 ? -36.916 -36.301 36.534 1.00 73.00 229 ASP A N 1
ATOM 1800 C CA . ASP A 1 229 ? -35.586 -36.439 35.935 1.00 73.00 229 ASP A CA 1
ATOM 1801 C C . ASP A 1 229 ? -35.585 -37.459 34.781 1.00 73.00 229 ASP A C 1
ATOM 1803 O O . ASP A 1 229 ? -34.862 -37.277 33.801 1.00 73.00 229 ASP A O 1
ATOM 1807 N N . LYS A 1 230 ? -36.446 -38.488 34.829 1.00 70.62 230 LYS A N 1
ATOM 1808 C CA . LYS A 1 230 ? -36.630 -39.429 33.710 1.00 70.62 230 LYS A CA 1
ATOM 1809 C C . LYS A 1 230 ? -37.297 -38.783 32.495 1.00 70.62 230 LYS A C 1
ATOM 1811 O O . LYS A 1 230 ? -36.795 -38.982 31.395 1.00 70.62 230 LYS A O 1
ATOM 1816 N N . GLU A 1 231 ? -38.330 -37.959 32.689 1.00 70.12 231 GLU A N 1
ATOM 1817 C CA . GLU A 1 231 ? -38.967 -37.207 31.589 1.00 70.12 231 GLU A CA 1
ATOM 1818 C C . GLU A 1 231 ? -37.983 -36.233 30.915 1.00 70.12 231 GLU A C 1
ATOM 1820 O O . GLU A 1 231 ? -37.893 -36.194 29.691 1.00 70.12 231 GLU A O 1
ATOM 1825 N N . LYS A 1 232 ? -37.148 -35.528 31.693 1.00 65.88 232 LYS A N 1
ATOM 1826 C CA . LYS A 1 232 ? -36.111 -34.634 31.143 1.00 65.88 232 LYS A CA 1
ATOM 1827 C C . LYS A 1 232 ? -35.027 -35.354 30.338 1.00 65.88 232 LYS A C 1
ATOM 1829 O O . LYS A 1 232 ? -34.514 -34.805 29.371 1.00 65.88 232 LYS A O 1
ATOM 1834 N N . THR A 1 233 ? -34.669 -36.576 30.734 1.00 62.94 233 THR A N 1
ATOM 1835 C CA . THR A 1 233 ? -33.634 -37.360 30.038 1.00 62.94 233 THR A CA 1
ATOM 1836 C C . THR A 1 233 ? -34.157 -37.970 28.727 1.00 62.94 233 THR A C 1
ATOM 1838 O O . THR A 1 233 ? -33.362 -38.359 27.868 1.00 62.94 233 THR A O 1
ATOM 1841 N N . GLU A 1 234 ? -35.479 -38.073 28.564 1.00 60.31 234 GLU A N 1
ATOM 1842 C CA . GLU A 1 234 ? -36.128 -38.521 27.327 1.00 60.31 234 GLU A CA 1
ATOM 1843 C C . GLU A 1 234 ? -36.383 -37.358 26.351 1.00 60.31 234 GLU A C 1
ATOM 1845 O O . GLU A 1 234 ? -36.178 -37.543 25.152 1.00 60.31 234 GLU A O 1
ATOM 1850 N N . GLU A 1 235 ? -36.698 -36.149 26.839 1.00 58.62 235 GLU A N 1
ATOM 1851 C CA . GLU A 1 235 ? -36.790 -34.939 25.998 1.00 58.62 235 GLU A CA 1
ATOM 1852 C C . GLU A 1 235 ? -35.436 -34.562 25.363 1.00 58.62 235 GLU A C 1
ATOM 1854 O O . GLU A 1 235 ? -35.369 -34.396 24.143 1.00 58.62 235 GLU A O 1
ATOM 1859 N N . ASP A 1 236 ? -34.334 -34.563 26.128 1.00 58.66 236 ASP A N 1
ATOM 1860 C CA . ASP A 1 236 ? -32.984 -34.226 25.620 1.00 58.66 236 ASP A CA 1
ATOM 1861 C C . ASP A 1 236 ? -32.445 -35.223 24.569 1.00 58.66 236 ASP A C 1
ATOM 1863 O O . ASP A 1 236 ? -31.518 -34.910 23.819 1.00 58.66 236 ASP A O 1
ATOM 1867 N N . LYS A 1 237 ? -33.009 -36.438 24.481 1.00 58.72 237 LYS A N 1
ATOM 1868 C CA . LYS A 1 237 ? -32.645 -37.427 23.447 1.00 58.72 237 LYS A CA 1
ATOM 1869 C C . LYS A 1 237 ? -33.460 -37.299 22.162 1.00 58.72 237 LYS A C 1
ATOM 1871 O O . LYS A 1 237 ? -33.064 -37.885 21.157 1.00 58.72 237 LYS A O 1
ATOM 1876 N N . SER A 1 238 ? -34.568 -36.559 22.186 1.00 58.47 238 SER A N 1
ATOM 1877 C CA . SER A 1 238 ? -35.423 -36.344 21.013 1.00 58.47 238 SER A CA 1
ATOM 1878 C C . SER A 1 238 ? -35.023 -35.119 20.182 1.00 58.47 238 SER A C 1
ATOM 1880 O O . SER A 1 238 ? -35.275 -35.107 18.982 1.00 58.47 238 SER A O 1
ATOM 1882 N N . ASP A 1 239 ? -34.325 -34.148 20.783 1.00 57.19 239 ASP A N 1
ATOM 1883 C CA . ASP A 1 239 ? -34.006 -32.854 20.153 1.00 57.19 239 ASP A CA 1
ATOM 1884 C C . ASP A 1 239 ? -32.594 -32.781 19.527 1.00 57.19 239 ASP A C 1
ATOM 1886 O O . ASP A 1 239 ? -32.209 -31.768 18.953 1.00 57.19 239 ASP A O 1
ATOM 1890 N N . ASN A 1 240 ? -31.804 -33.862 19.604 1.00 56.25 240 ASN A N 1
ATOM 1891 C CA . ASN A 1 240 ? -30.434 -33.923 19.059 1.00 56.25 240 ASN A CA 1
ATOM 1892 C C . ASN A 1 240 ? -30.265 -34.984 17.948 1.00 56.25 240 ASN A C 1
ATOM 1894 O O . ASN A 1 240 ? -29.171 -35.507 17.730 1.00 56.25 240 ASN A O 1
ATOM 1898 N N . GLY A 1 241 ? -31.368 -35.349 17.284 1.00 57.00 241 GLY A N 1
ATOM 1899 C CA . GLY A 1 241 ? -31.434 -36.397 16.259 1.00 57.00 241 GLY A CA 1
ATOM 1900 C C . GLY A 1 241 ? -32.227 -36.006 15.008 1.00 57.00 241 GLY A C 1
ATOM 1901 O O . GLY A 1 241 ? -32.927 -36.860 14.463 1.00 57.00 241 GLY A O 1
ATOM 1902 N N . GLY A 1 242 ? -32.143 -34.740 14.585 1.00 45.09 242 GLY A N 1
ATOM 1903 C CA . GLY A 1 242 ? -32.745 -34.208 13.355 1.00 45.09 242 GLY A CA 1
ATOM 1904 C C . GLY A 1 242 ? -31.721 -33.511 12.475 1.00 45.09 242 GLY A C 1
ATOM 1905 O O . GLY A 1 242 ? -30.995 -32.649 13.016 1.00 45.09 242 GLY A O 1
#

Radius of gyration: 73.7 Å; chains: 1; bounding box: 104×57×225 Å

pLDDT: mean 84.72, std 15.53, range [41.66, 98.69]